Protein 8AIF (pdb70)

Organism: Bacillus subtilis (strain 168) (NCBI:txid224308)

Structure (mmCIF, N/CA/C/O backbone):
data_8AIF
#
_entry.id   8AIF
#
_cell.length_a   39.199
_cell.length_b   52.936
_cell.length_c   167.763
_cell.angle_alpha   90.000
_cell.angle_beta   90.000
_cell.angle_gamma   90.000
#
_symmetry.space_group_name_H-M   'P 21 21 21'
#
loop_
_entity.id
_entity.type
_entity.pdbx_description
1 polymer 'YqxM protein required for localization of TasA to extracellular matrix'
2 non-polymer 'NITRATE ION'
3 non-polymer 1,2-ETHANEDIOL
4 water water
#
loop_
_atom_site.group_PDB
_atom_site.id
_atom_site.type_symbol
_atom_site.label_atom_id
_atom_site.label_alt_id
_atom_site.label_comp_id
_atom_site.label_asym_id
_atom_site.label_entity_id
_atom_site.label_seq_id
_atom_site.pdbx_PDB_ins_code
_atom_site.Cartn_x
_atom_site.Cartn_y
_atom_site.Cartn_z
_atom_site.occupancy
_atom_site.B_iso_or_equiv
_atom_site.auth_seq_id
_atom_site.auth_comp_id
_atom_site.auth_asym_id
_atom_site.auth_atom_id
_atom_site.pdbx_PDB_model_num
ATOM 1 N N . LYS A 1 2 ? -4.757 2.874 9.452 1.00 59.60 72 LYS A N 1
ATOM 2 C CA . LYS A 1 2 ? -5.888 2.164 8.784 1.00 52.00 72 LYS A CA 1
ATOM 3 C C . LYS A 1 2 ? -6.614 3.094 7.798 1.00 50.51 72 LYS A C 1
ATOM 4 O O . LYS A 1 2 ? -7.257 2.574 6.855 1.00 45.70 72 LYS A O 1
ATOM 10 N N . ARG A 1 3 ? -6.552 4.415 7.981 1.00 41.01 73 ARG A N 1
ATOM 11 C CA . ARG A 1 3 ? -7.132 5.324 6.963 1.00 29.45 73 ARG A CA 1
ATOM 12 C C . ARG A 1 3 ? -6.283 5.251 5.695 1.00 21.43 73 ARG A C 1
ATOM 13 O O . ARG A 1 3 ? -5.056 5.434 5.773 1.00 32.33 73 ARG A O 1
ATOM 21 N N . TRP A 1 4 ? -6.946 5.068 4.563 1.00 19.63 74 TRP A N 1
ATOM 22 C CA . TRP A 1 4 ? -6.343 5.258 3.224 1.00 16.97 74 TRP A CA 1
ATOM 23 C C . TRP A 1 4 ? -6.316 6.749 2.888 1.00 18.16 74 TRP A C 1
ATOM 24 O O . TRP A 1 4 ? -7.369 7.415 2.912 1.00 20.51 74 TRP A O 1
ATOM 35 N N . ASP A 1 5 ? -5.123 7.232 2.567 1.00 18.82 75 ASP A N 1
ATOM 36 C CA . ASP A 1 5 ? -4.878 8.675 2.317 1.00 18.32 75 ASP A CA 1
ATOM 37 C C . ASP A 1 5 ? -5.251 9.007 0.862 1.00 17.57 75 ASP A C 1
ATOM 38 O O . ASP A 1 5 ? -4.977 10.128 0.453 1.00 19.15 75 ASP A O 1
ATOM 43 N N . GLN A 1 6 ? -5.812 8.065 0.087 1.00 16.15 76 GLN A N 1
ATOM 44 C CA . GLN A 1 6 ? -6.267 8.277 -1.314 1.00 16.38 76 GLN A CA 1
ATOM 45 C C . GLN A 1 6 ? -5.080 8.372 -2.272 1.00 15.10 76 GLN A C 1
ATOM 46 O O . GLN A 1 6 ? -5.297 8.707 -3.453 1.00 16.59 76 GLN A O 1
ATOM 52 N N . SER A 1 7 ? -3.890 7.967 -1.821 1.00 14.80 77 SER A N 1
ATOM 53 C CA . SER A 1 7 ? -2.731 7.758 -2.715 1.00 14.31 77 SER A CA 1
ATOM 54 C C . SER A 1 7 ? -3.031 6.570 -3.649 1.00 12.94 77 SER A C 1
ATOM 55 O O . SER A 1 7 ? -3.798 5.663 -3.318 1.00 13.20 77 SER A O 1
ATOM 58 N N . ASP A 1 8 ? -2.428 6.603 -4.830 1.00 13.51 78 ASP A N 1
ATOM 59 C CA . ASP A 1 8 ? -2.625 5.560 -5.869 1.00 12.78 78 ASP A CA 1
ATOM 60 C C . ASP A 1 8 ? -1.319 5.444 -6.636 1.00 11.65 78 ASP A C 1
ATOM 61 O O . ASP A 1 8 ? -1.131 6.139 -7.628 1.00 13.22 78 ASP A O 1
ATOM 66 N N . LEU A 1 9 ? -0.468 4.536 -6.175 1.00 11.49 79 LEU A N 1
ATOM 67 C CA . LEU A 1 9 ? 0.908 4.405 -6.710 1.00 11.09 79 LEU A CA 1
ATOM 68 C C . LEU A 1 9 ? 0.938 3.317 -7.766 1.00 11.13 79 LEU A C 1
ATOM 69 O O . LEU A 1 9 ? 0.416 2.200 -7.543 1.00 11.59 79 LEU A O 1
ATOM 74 N N . HIS A 1 10 ? 1.550 3.612 -8.890 1.00 11.46 80 HIS A N 1
ATOM 75 C CA . HIS A 1 10 ? 1.701 2.669 -10.018 1.00 11.35 80 HIS A CA 1
ATOM 76 C C . HIS A 1 10 ? 3.178 2.495 -10.326 1.00 10.29 80 HIS A C 1
ATOM 77 O O . HIS A 1 10 ? 3.925 3.452 -10.301 1.00 11.60 80 HIS A O 1
ATOM 84 N N . ILE A 1 11 ? 3.577 1.275 -10.634 1.00 10.51 81 ILE A N 1
ATOM 85 C CA . ILE A 1 11 ? 4.962 1.036 -11.064 1.00 10.47 81 ILE A CA 1
ATOM 86 C C . ILE A 1 11 ? 5.099 1.574 -12.477 1.00 11.99 81 ILE A C 1
ATOM 87 O O . ILE A 1 11 ? 4.379 1.137 -13.379 1.00 15.15 81 ILE A O 1
ATOM 92 N N . SER A 1 12 ? 6.001 2.545 -12.650 1.00 11.78 82 SER A N 1
ATOM 93 C CA A SER A 1 12 ? 6.180 3.276 -13.931 0.12 13.18 82 SER A CA 1
ATOM 94 C CA B SER A 1 12 ? 6.193 3.271 -13.918 0.88 12.65 82 SER A CA 1
ATOM 95 C C . SER A 1 12 ? 7.417 2.765 -14.675 1.00 13.40 82 SER A C 1
ATOM 96 O O . SER A 1 12 ? 7.431 2.847 -15.897 1.00 15.75 82 SER A O 1
ATOM 101 N N . ASP A 1 13 ? 8.422 2.291 -13.951 1.00 13.21 83 ASP A N 1
ATOM 102 C CA . ASP A 1 13 ? 9.627 1.765 -14.619 1.00 15.16 83 ASP A CA 1
ATOM 103 C C . ASP A 1 13 ? 10.341 0.884 -13.617 1.00 11.81 83 ASP A C 1
ATOM 104 O O . ASP A 1 13 ? 10.106 0.964 -12.426 1.00 11.33 83 ASP A O 1
ATOM 109 N N . GLN A 1 14 ? 11.274 0.085 -14.127 1.00 11.64 84 GLN A N 1
ATOM 110 C CA . GLN A 1 14 ? 12.168 -0.718 -13.289 1.00 10.36 84 GLN A CA 1
ATOM 111 C C . GLN A 1 14 ? 13.468 -0.924 -14.074 1.00 10.09 84 GLN A C 1
ATOM 112 O O . GLN A 1 14 ? 13.533 -0.624 -15.254 1.00 10.40 84 GLN A O 1
ATOM 118 N N . THR A 1 15 ? 14.464 -1.482 -13.420 1.00 9.46 85 THR A N 1
ATOM 119 C CA . THR A 1 15 ? 15.748 -1.763 -14.084 1.00 9.72 85 THR A CA 1
ATOM 120 C C . THR A 1 15 ? 15.529 -2.508 -15.393 1.00 9.92 85 THR A C 1
ATOM 121 O O . THR A 1 15 ? 14.786 -3.521 -15.366 1.00 11.80 85 THR A O 1
ATOM 125 N N . ASP A 1 16 ? 16.164 -2.058 -16.458 1.00 9.87 86 ASP A N 1
ATOM 126 C CA . ASP A 1 16 ? 16.131 -2.688 -17.781 1.00 11.53 86 ASP A CA 1
ATOM 127 C C . ASP A 1 16 ? 17.328 -3.638 -17.860 1.00 11.70 86 ASP A C 1
ATOM 128 O O . ASP A 1 16 ? 18.440 -3.171 -17.886 1.00 14.10 86 ASP A O 1
ATOM 133 N N . THR A 1 17 ? 17.075 -4.931 -17.858 1.00 12.00 87 THR A N 1
ATOM 134 C CA . THR A 1 17 ? 18.166 -5.929 -17.879 1.00 12.30 87 THR A CA 1
ATOM 135 C C . THR A 1 17 ? 18.262 -6.593 -19.244 1.00 13.02 87 THR A C 1
ATOM 136 O O . THR A 1 17 ? 18.849 -7.681 -19.303 1.00 13.96 87 THR A O 1
ATOM 140 N N . LYS A 1 18 ? 17.792 -5.972 -20.317 1.00 14.84 88 LYS A N 1
ATOM 141 C CA . LYS A 1 18 ? 17.988 -6.512 -21.685 1.00 16.63 88 LYS A CA 1
ATOM 142 C C . LYS A 1 18 ? 19.471 -6.823 -21.878 1.00 16.85 88 LYS A C 1
ATOM 143 O O . LYS A 1 18 ? 20.331 -6.027 -21.462 1.00 17.92 88 LYS A O 1
ATOM 149 N N . GLY A 1 19 ? 19.753 -7.923 -22.563 1.00 18.92 89 GLY A N 1
ATOM 150 C CA . GLY A 1 19 ? 21.129 -8.385 -22.784 1.00 18.80 89 GLY A CA 1
ATOM 151 C C . GLY A 1 19 ? 21.702 -8.996 -21.527 1.00 18.83 89 GLY A C 1
ATOM 152 O O . GLY A 1 19 ? 20.974 -9.660 -20.788 1.00 21.89 89 GLY A O 1
ATOM 153 N N . THR A 1 20 ? 23.006 -8.837 -21.330 1.00 19.31 90 THR A N 1
ATOM 154 C CA . THR A 1 20 ? 23.722 -9.458 -20.193 1.00 18.84 90 THR A CA 1
ATOM 155 C C . THR A 1 20 ? 24.099 -8.391 -19.166 1.00 18.50 90 THR A C 1
ATOM 156 O O . THR A 1 20 ? 25.017 -7.584 -19.425 1.00 22.42 90 THR A O 1
ATOM 160 N N . VAL A 1 21 ? 23.348 -8.323 -18.068 1.00 15.88 91 VAL A N 1
ATOM 161 C CA . VAL A 1 21 ? 23.661 -7.456 -16.907 1.00 15.23 91 VAL A CA 1
ATOM 162 C C . VAL A 1 21 ? 24.250 -8.364 -15.838 1.00 15.43 91 VAL A C 1
ATOM 163 O O . VAL A 1 21 ? 23.545 -9.201 -15.281 1.00 16.89 91 VAL A O 1
ATOM 167 N N . CYS A 1 22 ? 25.538 -8.212 -15.611 1.00 16.41 92 CYS A N 1
ATOM 168 C CA . CYS A 1 22 ? 26.289 -9.082 -14.696 1.00 16.54 92 CYS A CA 1
ATOM 169 C C . CYS A 1 22 ? 25.928 -8.757 -13.249 1.00 15.41 92 CYS A C 1
ATOM 170 O O . CYS A 1 22 ? 26.031 -7.610 -12.822 1.00 16.91 92 CYS A O 1
ATOM 173 N N . SER A 1 23 ? 25.643 -9.800 -12.474 1.00 15.43 93 SER A N 1
ATOM 174 C CA . SER A 1 23 ? 25.578 -9.647 -11.012 1.00 13.89 93 SER A CA 1
ATOM 175 C C . SER A 1 23 ? 26.954 -9.258 -10.493 1.00 15.33 93 SER A C 1
ATOM 176 O O . SER A 1 23 ? 27.984 -9.682 -11.023 1.00 17.30 93 SER A O 1
ATOM 179 N N . PRO A 1 24 ? 27.058 -8.482 -9.401 1.00 13.95 94 PRO A N 1
ATOM 180 C CA . PRO A 1 24 ? 25.960 -7.784 -8.759 1.00 12.81 94 PRO A CA 1
ATOM 181 C C . PRO A 1 24 ? 25.715 -6.404 -9.358 1.00 11.04 94 PRO A C 1
ATOM 182 O O . PRO A 1 24 ? 26.651 -5.641 -9.553 1.00 11.96 94 PRO A O 1
ATOM 186 N N . PHE A 1 25 ? 24.444 -6.075 -9.544 1.00 11.58 95 PHE A N 1
ATOM 187 C CA . PHE A 1 25 ? 23.982 -4.759 -9.999 1.00 11.58 95 PHE A CA 1
ATOM 188 C C . PHE A 1 25 ? 22.652 -4.547 -9.293 1.00 11.38 95 PHE A C 1
ATOM 189 O O . PHE A 1 25 ? 21.774 -5.413 -9.305 1.00 12.96 95 PHE A O 1
ATOM 197 N N . ALA A 1 26 ? 22.509 -3.405 -8.653 1.00 10.64 96 ALA A N 1
ATOM 198 C CA . ALA A 1 26 ? 21.325 -3.078 -7.861 1.00 10.12 96 ALA A CA 1
ATOM 199 C C . ALA A 1 26 ? 20.100 -2.973 -8.757 1.00 9.81 96 ALA A C 1
ATOM 200 O O . ALA A 1 26 ? 20.173 -2.550 -9.908 1.00 11.56 96 ALA A O 1
ATOM 202 N N . LEU A 1 27 ? 18.955 -3.314 -8.195 1.00 9.69 97 LEU A N 1
ATOM 203 C CA . LEU A 1 27 ? 17.665 -3.226 -8.905 1.00 9.79 97 LEU A CA 1
ATOM 204 C C . LEU A 1 27 ? 16.788 -2.145 -8.271 1.00 9.07 97 LEU A C 1
ATOM 205 O O . LEU A 1 27 ? 16.869 -1.872 -7.059 1.00 10.16 97 LEU A O 1
ATOM 210 N N . PHE A 1 28 ? 15.896 -1.580 -9.075 1.00 8.80 98 PHE A N 1
ATOM 211 C CA . PHE A 1 28 ? 14.991 -0.526 -8.596 1.00 9.11 98 PHE A CA 1
ATOM 212 C C . PHE A 1 28 ? 13.676 -0.600 -9.349 1.00 8.59 98 PHE A C 1
ATOM 213 O O . PHE A 1 28 ? 13.585 -1.138 -10.451 1.00 9.37 98 PHE A O 1
ATOM 221 N N . ALA A 1 29 ? 12.688 0.088 -8.765 1.00 9.30 99 ALA A N 1
ATOM 222 C CA . ALA A 1 29 ? 11.451 0.458 -9.454 1.00 9.08 99 ALA A CA 1
ATOM 223 C C . ALA A 1 29 ? 11.129 1.908 -9.112 1.00 8.78 99 ALA A C 1
ATOM 224 O O . ALA A 1 29 ? 11.396 2.328 -7.989 1.00 9.86 99 ALA A O 1
ATOM 226 N N . VAL A 1 30 ? 10.546 2.586 -10.071 1.00 9.43 100 VAL A N 1
ATOM 227 C CA . VAL A 1 30 ? 10.030 3.959 -9.868 1.00 10.15 100 VAL A CA 1
ATOM 228 C C . VAL A 1 30 ? 8.508 3.912 -9.925 1.00 9.38 100 VAL A C 1
ATOM 229 O O . VAL A 1 30 ? 7.963 3.238 -10.812 1.00 10.73 100 VAL A O 1
ATOM 233 N N . LEU A 1 31 ? 7.861 4.592 -8.988 1.00 9.83 101 LEU A N 1
ATOM 234 C CA . LEU A 1 31 ? 6.388 4.607 -8.891 1.00 10.19 101 LEU A CA 1
ATOM 235 C C . LEU A 1 31 ? 5.893 6.045 -8.983 1.00 10.87 101 LEU A C 1
ATOM 236 O O . LEU A 1 31 ? 6.408 6.933 -8.284 1.00 12.29 101 LEU A O 1
ATOM 241 N N . GLU A 1 32 ? 4.830 6.247 -9.741 1.00 10.81 102 GLU A N 1
ATOM 242 C CA . GLU A 1 32 ? 4.114 7.519 -9.773 1.00 11.52 102 GLU A CA 1
ATOM 243 C C . GLU A 1 32 ? 2.859 7.401 -8.924 1.00 11.24 102 GLU A C 1
ATOM 244 O O . GLU A 1 32 ? 2.078 6.434 -9.076 1.00 12.76 102 GLU A O 1
ATOM 250 N N . ASN A 1 33 ? 2.609 8.422 -8.117 1.00 11.41 103 ASN A N 1
ATOM 251 C CA . ASN A 1 33 ? 1.352 8.580 -7.363 1.00 11.59 103 ASN A CA 1
ATOM 252 C C . ASN A 1 33 ? 0.416 9.445 -8.183 1.00 12.34 103 ASN A C 1
ATOM 253 O O . ASN A 1 33 ? 0.656 10.653 -8.274 1.00 14.69 103 ASN A O 1
ATOM 258 N N . THR A 1 34 ? -0.656 8.871 -8.713 1.00 12.60 104 THR A N 1
ATOM 259 C CA . THR A 1 34 ? -1.661 9.652 -9.468 1.00 13.10 104 THR A CA 1
ATOM 260 C C . THR A 1 34 ? -2.849 10.011 -8.583 1.00 13.92 104 THR A C 1
ATOM 261 O O . THR A 1 34 ? -3.746 10.681 -9.080 1.00 16.34 104 THR A O 1
ATOM 265 N N . GLY A 1 35 ? -2.837 9.606 -7.310 1.00 14.70 105 GLY A N 1
ATOM 266 C CA . GLY A 1 35 ? -3.918 9.925 -6.351 1.00 16.02 105 GLY A CA 1
ATOM 267 C C . GLY A 1 35 ? -3.571 11.160 -5.544 1.00 16.06 105 GLY A C 1
ATOM 268 O O . GLY A 1 35 ? -2.779 12.012 -6.001 1.00 18.01 105 GLY A O 1
ATOM 269 N N . GLU A 1 36 ? -4.136 11.261 -4.363 1.00 17.28 106 GLU A N 1
ATOM 270 C CA . GLU A 1 36 ? -3.859 12.339 -3.405 1.00 19.16 106 GLU A CA 1
ATOM 271 C C . GLU A 1 36 ? -2.472 12.113 -2.823 1.00 19.13 106 GLU A C 1
ATOM 272 O O . GLU A 1 36 ? -1.947 10.990 -2.944 1.00 17.51 106 GLU A O 1
ATOM 278 N N . LYS A 1 37 ? -1.887 13.160 -2.260 1.00 20.22 107 LYS A N 1
ATOM 279 C CA . LYS A 1 37 ? -0.520 13.135 -1.703 1.00 20.80 107 LYS A CA 1
ATOM 280 C C . LYS A 1 37 ? -0.353 11.939 -0.763 1.00 19.57 107 LYS A C 1
ATOM 281 O O . LYS A 1 37 ? -1.221 11.673 0.081 1.00 21.23 107 LYS A O 1
ATOM 287 N N . LEU A 1 38 ? 0.760 11.247 -0.919 1.00 20.35 108 LEU A N 1
ATOM 288 C CA . LEU A 1 38 ? 1.141 10.131 -0.033 1.00 20.70 108 LEU A CA 1
ATOM 289 C C . LEU A 1 38 ? 1.561 10.687 1.322 1.00 21.63 108 LEU A C 1
ATOM 290 O O . LEU A 1 38 ? 2.531 11.464 1.398 1.00 24.11 108 LEU A O 1
ATOM 295 N N . LYS A 1 39 ? 0.791 10.381 2.351 1.00 22.98 109 LYS A N 1
ATOM 296 C CA A LYS A 1 39 ? 1.168 10.787 3.727 0.50 24.98 109 LYS A CA 1
ATOM 297 C CA B LYS A 1 39 ? 1.101 10.786 3.738 0.50 24.48 109 LYS A CA 1
ATOM 298 C C . LYS A 1 39 ? 1.384 9.514 4.540 1.00 25.56 109 LYS A C 1
ATOM 299 O O . LYS A 1 39 ? 2.555 9.064 4.575 1.00 32.87 109 LYS A O 1
ATOM 308 N N . LYS A 1 40 ? 0.332 8.934 5.109 1.00 26.67 110 LYS A N 1
ATOM 309 C CA . LYS A 1 40 ? 0.510 7.884 6.136 1.00 28.83 110 LYS A CA 1
ATOM 310 C C . LYS A 1 40 ? 0.227 6.491 5.589 1.00 24.66 110 LYS A C 1
ATOM 311 O O . LYS A 1 40 ? 0.558 5.544 6.297 1.00 25.41 110 LYS A O 1
ATOM 317 N N . SER A 1 41 ? -0.408 6.359 4.426 1.00 20.13 111 SER A N 1
ATOM 318 C CA . SER A 1 41 ? -0.683 5.007 3.883 1.00 16.52 111 SER A CA 1
ATOM 319 C C . SER A 1 41 ? 0.645 4.288 3.646 1.00 17.35 111 SER A C 1
ATOM 320 O O . SER A 1 41 ? 1.544 4.900 3.059 1.00 17.83 111 SER A O 1
ATOM 323 N N . LYS A 1 42 ? 0.727 3.012 4.046 1.00 15.71 112 LYS A N 1
ATOM 324 C CA . LYS A 1 42 ? 1.937 2.184 3.884 1.00 15.70 112 LYS A CA 1
ATOM 325 C C . LYS A 1 42 ? 1.774 1.306 2.655 1.00 13.29 112 LYS A C 1
ATOM 326 O O . LYS A 1 42 ? 0.894 0.414 2.650 1.00 14.18 112 LYS A O 1
ATOM 332 N N . TRP A 1 43 ? 2.617 1.530 1.657 1.00 12.02 113 TRP A N 1
ATOM 333 C CA . TRP A 1 43 ? 2.701 0.748 0.402 1.00 12.27 113 TRP A CA 1
ATOM 334 C C . TRP A 1 43 ? 3.875 -0.212 0.574 1.00 11.60 113 TRP A C 1
ATOM 335 O O . TRP A 1 43 ? 5.035 0.183 0.367 1.00 12.28 113 TRP A O 1
ATOM 346 N N . LYS A 1 44 ? 3.601 -1.415 1.058 1.00 11.78 114 LYS A N 1
ATOM 347 C CA A LYS A 1 44 ? 4.675 -2.410 1.282 0.34 11.62 114 LYS A CA 1
ATOM 348 C CA B LYS A 1 44 ? 4.662 -2.424 1.277 0.66 11.46 114 LYS A CA 1
ATOM 349 C C . LYS A 1 44 ? 5.200 -2.884 -0.068 1.00 10.85 114 LYS A C 1
ATOM 350 O O . LYS A 1 44 ? 4.450 -3.072 -1.008 1.00 11.49 114 LYS A O 1
ATOM 361 N N . TRP A 1 45 ? 6.498 -3.122 -0.119 1.00 10.76 115 TRP A N 1
ATOM 362 C CA . TRP A 1 45 ? 7.124 -3.755 -1.287 1.00 10.56 115 TRP A CA 1
ATOM 363 C C . TRP A 1 45 ? 8.001 -4.916 -0.836 1.00 10.42 115 TRP A C 1
ATOM 364 O O . TRP A 1 45 ? 8.554 -4.896 0.268 1.00 11.68 115 TRP A O 1
ATOM 375 N N . GLU A 1 46 ? 8.110 -5.862 -1.754 1.00 10.30 116 GLU A N 1
ATOM 376 C CA . GLU A 1 46 ? 9.005 -7.026 -1.624 1.00 10.54 116 GLU A CA 1
ATOM 377 C C . GLU A 1 46 ? 9.771 -7.193 -2.914 1.00 10.78 116 GLU A C 1
ATOM 378 O O . GLU A 1 46 ? 9.172 -7.133 -3.985 1.00 11.85 116 GLU A O 1
ATOM 384 N N . LEU A 1 47 ? 11.078 -7.466 -2.818 1.00 10.08 117 LEU A N 1
ATOM 385 C CA . LEU A 1 47 ? 11.862 -7.919 -3.989 1.00 10.67 117 LEU A CA 1
ATOM 386 C C . LEU A 1 47 ? 11.913 -9.428 -3.896 1.00 10.54 117 LEU A C 1
ATOM 387 O O . LEU A 1 47 ? 12.476 -9.945 -2.908 1.00 12.02 117 LEU A O 1
ATOM 392 N N . HIS A 1 48 ? 11.315 -10.087 -4.868 1.00 10.15 118 HIS A N 1
ATOM 393 C CA . HIS A 1 48 ? 11.286 -11.552 -4.965 1.00 11.06 118 HIS A CA 1
ATOM 394 C C . HIS A 1 48 ? 12.394 -12.048 -5.883 1.00 11.26 118 HIS A C 1
ATOM 395 O O . HIS A 1 48 ? 12.509 -11.559 -7.031 1.00 11.94 118 HIS A O 1
ATOM 402 N N . LYS A 1 49 ? 13.085 -13.081 -5.426 1.00 11.55 119 LYS A N 1
ATOM 403 C CA . LYS A 1 49 ? 13.855 -13.977 -6.330 1.00 11.91 119 LYS A CA 1
ATOM 404 C C . LYS A 1 49 ? 12.857 -15.016 -6.841 1.00 11.53 119 LYS A C 1
ATOM 405 O O . LYS A 1 49 ? 12.270 -15.766 -6.017 1.00 13.04 119 LYS A O 1
ATOM 411 N N . LEU A 1 50 ? 12.606 -14.971 -8.136 1.00 12.12 120 LEU A N 1
ATOM 412 C CA . LEU A 1 50 ? 11.574 -15.771 -8.802 1.00 11.58 120 LEU A CA 1
ATOM 413 C C . LEU A 1 50 ? 12.150 -17.101 -9.243 1.00 12.76 120 LEU A C 1
ATOM 414 O O . LEU A 1 50 ? 13.345 -17.242 -9.534 1.00 13.64 120 LEU A O 1
ATOM 419 N N . GLU A 1 51 ? 11.308 -18.107 -9.321 1.00 13.37 121 GLU A N 1
ATOM 420 C CA . GLU A 1 51 ? 11.698 -19.360 -9.997 1.00 14.85 121 GLU A CA 1
ATOM 421 C C . GLU A 1 51 ? 11.904 -19.061 -11.480 1.00 16.20 121 GLU A C 1
ATOM 422 O O . GLU A 1 51 ? 12.916 -19.453 -12.039 1.00 19.02 121 GLU A O 1
ATOM 428 N N . ASN A 1 52 ? 10.926 -18.418 -12.111 1.00 15.43 122 ASN A N 1
ATOM 429 C CA . ASN A 1 52 ? 11.023 -18.003 -13.526 1.00 16.67 122 ASN A CA 1
ATOM 430 C C . ASN A 1 52 ? 10.209 -16.725 -13.737 1.00 15.70 122 ASN A C 1
ATOM 431 O O . ASN A 1 52 ? 9.542 -16.295 -12.798 1.00 16.13 122 ASN A O 1
ATOM 436 N N . ALA A 1 53 ? 10.277 -16.168 -14.940 1.00 14.76 123 ALA A N 1
ATOM 437 C CA . ALA A 1 53 ? 9.616 -14.913 -15.325 1.00 16.80 123 ALA A CA 1
ATOM 438 C C . ALA A 1 53 ? 8.311 -15.205 -16.062 1.00 16.29 123 ALA A C 1
ATOM 439 O O . ALA A 1 53 ? 7.755 -14.278 -16.655 1.00 17.34 123 ALA A O 1
ATOM 441 N N . ARG A 1 54 ? 7.777 -16.419 -15.973 1.00 15.86 124 ARG A N 1
ATOM 442 C CA . ARG A 1 54 ? 6.477 -16.685 -16.613 1.00 15.71 124 ARG A CA 1
ATOM 443 C C . ARG A 1 54 ? 5.382 -15.860 -15.935 1.00 14.27 124 ARG A C 1
ATOM 444 O O . ARG A 1 54 ? 5.293 -15.844 -14.729 1.00 14.67 124 ARG A O 1
ATOM 452 N N . LYS A 1 55 ? 4.585 -15.173 -16.746 1.00 17.02 125 LYS A N 1
ATOM 453 C CA . LYS A 1 55 ? 3.484 -14.336 -16.249 1.00 16.52 125 LYS A CA 1
ATOM 454 C C . LYS A 1 55 ? 2.187 -15.130 -16.202 1.00 17.12 125 LYS A C 1
ATOM 455 O O . LYS A 1 55 ? 1.963 -16.035 -16.996 1.00 20.51 125 LYS A O 1
ATOM 461 N N . PRO A 1 56 ? 1.272 -14.777 -15.283 1.00 17.38 126 PRO A N 1
ATOM 462 C CA . PRO A 1 56 ? 1.497 -13.741 -14.283 1.00 16.46 126 PRO A CA 1
ATOM 463 C C . PRO A 1 56 ? 2.528 -14.216 -13.246 1.00 15.61 126 PRO A C 1
ATOM 464 O O . PRO A 1 56 ? 2.564 -15.390 -12.898 1.00 15.49 126 PRO A O 1
ATOM 468 N N . LEU A 1 57 ? 3.351 -13.306 -12.756 1.00 14.44 127 LEU A N 1
ATOM 469 C CA . LEU A 1 57 ? 4.463 -13.698 -11.870 1.00 13.10 127 LEU A CA 1
ATOM 470 C C . LEU A 1 57 ? 3.939 -14.403 -10.614 1.00 13.20 127 LEU A C 1
ATOM 471 O O . LEU A 1 57 ? 2.939 -13.987 -10.009 1.00 15.74 127 LEU A O 1
ATOM 476 N N . LYS A 1 58 ? 4.709 -15.383 -10.191 1.00 13.19 128 LYS A N 1
ATOM 477 C CA . LYS A 1 58 ? 4.442 -16.166 -8.974 1.00 14.86 128 LYS A CA 1
ATOM 478 C C . LYS A 1 58 ? 5.346 -15.716 -7.847 1.00 12.66 128 LYS A C 1
ATOM 479 O O . LYS A 1 58 ? 6.521 -15.539 -8.082 1.00 13.87 128 LYS A O 1
ATOM 485 N N . ASP A 1 59 ? 4.809 -15.632 -6.651 1.00 12.08 129 ASP A N 1
ATOM 486 C CA . ASP A 1 59 ? 5.578 -15.366 -5.417 1.00 13.17 129 ASP A CA 1
ATOM 487 C C . ASP A 1 59 ? 6.774 -16.298 -5.364 1.00 13.10 129 ASP A C 1
ATOM 488 O O . ASP A 1 59 ? 6.648 -17.502 -5.602 1.00 15.15 129 ASP A O 1
ATOM 493 N N . GLY A 1 60 ? 7.902 -15.749 -4.979 1.00 12.91 130 GLY A N 1
ATOM 494 C CA . GLY A 1 60 ? 9.150 -16.481 -4.815 1.00 13.89 130 GLY A CA 1
ATOM 495 C C . GLY A 1 60 ? 9.703 -16.240 -3.444 1.00 14.89 130 GLY A C 1
ATOM 496 O O . GLY A 1 60 ? 8.974 -16.224 -2.451 1.00 17.25 130 GLY A O 1
ATOM 497 N N . ASN A 1 61 ? 11.007 -16.093 -3.385 1.00 13.58 131 ASN A N 1
ATOM 498 C CA . ASN A 1 61 ? 11.732 -15.892 -2.119 1.00 14.37 131 ASN A CA 1
ATOM 499 C C . ASN A 1 61 ? 11.946 -14.391 -1.923 1.00 12.61 131 ASN A C 1
ATOM 500 O O . ASN A 1 61 ? 12.616 -13.745 -2.747 1.00 13.62 131 ASN A O 1
ATOM 505 N N . VAL A 1 62 ? 11.403 -13.824 -0.859 1.00 12.22 132 VAL A N 1
ATOM 506 C CA . VAL A 1 62 ? 11.559 -12.370 -0.563 1.00 12.47 132 VAL A CA 1
ATOM 507 C C . VAL A 1 62 ? 12.959 -12.172 -0.011 1.00 14.05 132 VAL A C 1
ATOM 508 O O . VAL A 1 62 ? 13.256 -12.608 1.102 1.00 18.70 132 VAL A O 1
ATOM 512 N N . ILE A 1 63 ? 13.738 -11.422 -0.747 1.00 13.69 133 ILE A N 1
ATOM 513 C CA . ILE A 1 63 ? 15.147 -11.200 -0.333 1.00 15.90 133 ILE A CA 1
ATOM 514 C C . ILE A 1 63 ? 15.376 -9.791 0.208 1.00 14.40 133 ILE A C 1
ATOM 515 O O . ILE A 1 63 ? 16.308 -9.612 0.959 1.00 16.48 133 ILE A O 1
ATOM 520 N N . GLU A 1 64 ? 14.524 -8.829 -0.133 1.00 13.52 134 GLU A N 1
ATOM 521 C CA . GLU A 1 64 ? 14.540 -7.476 0.469 1.00 13.71 134 GLU A CA 1
ATOM 522 C C . GLU A 1 64 ? 13.103 -7.006 0.522 1.00 13.67 134 GLU A C 1
ATOM 523 O O . GLU A 1 64 ? 12.300 -7.440 -0.321 1.00 13.59 134 GLU A O 1
ATOM 529 N N . LYS A 1 65 ? 12.830 -6.145 1.481 1.00 14.04 135 LYS A N 1
ATOM 530 C CA . LYS A 1 65 ? 11.480 -5.567 1.606 1.00 13.17 135 LYS A CA 1
ATOM 531 C C . LYS A 1 65 ? 11.542 -4.186 2.242 1.00 13.63 135 LYS A C 1
ATOM 532 O O . LYS A 1 65 ? 12.582 -3.826 2.837 1.00 15.16 135 LYS A O 1
ATOM 538 N N . GLY A 1 66 ? 10.438 -3.471 2.137 1.00 12.75 136 GLY A N 1
ATOM 539 C CA . GLY A 1 66 ? 10.343 -2.158 2.760 1.00 14.03 136 GLY A CA 1
ATOM 540 C C . GLY A 1 66 ? 8.983 -1.580 2.494 1.00 12.97 136 GLY A C 1
ATOM 541 O O . GLY A 1 66 ? 8.037 -2.325 2.192 1.00 12.42 136 GLY A O 1
ATOM 542 N N . PHE A 1 67 ? 8.906 -0.264 2.593 1.00 13.99 137 PHE A N 1
ATOM 543 C CA A PHE A 1 67 ? 7.694 0.524 2.293 0.56 14.86 137 PHE A CA 1
ATOM 544 C CA B PHE A 1 67 ? 7.674 0.436 2.176 0.44 14.78 137 PHE A CA 1
ATOM 545 C C . PHE A 1 67 ? 8.093 1.642 1.355 1.00 13.95 137 PHE A C 1
ATOM 546 O O . PHE A 1 67 ? 9.206 2.156 1.510 1.00 16.54 137 PHE A O 1
ATOM 561 N N . VAL A 1 68 ? 7.215 2.047 0.468 1.00 11.96 138 VAL A N 1
ATOM 562 C CA . VAL A 1 68 ? 7.531 3.145 -0.463 1.00 12.58 138 VAL A CA 1
ATOM 563 C C . VAL A 1 68 ? 7.657 4.455 0.320 1.00 13.41 138 VAL A C 1
ATOM 564 O O . VAL A 1 68 ? 6.690 4.858 1.007 1.00 15.44 138 VAL A O 1
ATOM 568 N N . SER A 1 69 ? 8.822 5.096 0.247 1.00 14.28 139 SER A N 1
ATOM 569 C CA . SER A 1 69 ? 9.083 6.318 1.055 1.00 17.13 139 SER A CA 1
ATOM 570 C C . SER A 1 69 ? 10.037 7.289 0.374 1.00 16.10 139 SER A C 1
ATOM 571 O O . SER A 1 69 ? 9.954 8.487 0.670 1.00 18.53 139 SER A O 1
ATOM 574 N N . ASN A 1 70 ? 10.943 6.813 -0.469 1.00 13.85 140 ASN A N 1
ATOM 575 C CA . ASN A 1 70 ? 11.990 7.682 -1.033 1.00 13.32 140 ASN A CA 1
ATOM 576 C C . ASN A 1 70 ? 11.360 8.515 -2.151 1.00 12.43 140 ASN A C 1
ATOM 577 O O . ASN A 1 70 ? 11.109 7.984 -3.257 1.00 13.59 140 ASN A O 1
ATOM 582 N N . GLN A 1 71 ? 11.124 9.774 -1.874 1.00 14.71 141 GLN A N 1
ATOM 583 C CA . GLN A 1 71 ? 10.472 10.668 -2.830 1.00 14.77 141 GLN A CA 1
ATOM 584 C C . GLN A 1 71 ? 11.550 11.260 -3.737 1.00 14.17 141 GLN A C 1
ATOM 585 O O . GLN A 1 71 ? 12.555 11.805 -3.225 1.00 18.04 141 GLN A O 1
ATOM 591 N N . ILE A 1 72 ? 11.343 11.168 -5.041 1.00 13.68 142 ILE A N 1
ATOM 592 C CA . ILE A 1 72 ? 12.274 11.708 -6.060 1.00 14.11 142 ILE A CA 1
ATOM 593 C C . ILE A 1 72 ? 11.624 12.763 -6.947 1.00 12.79 142 ILE A C 1
ATOM 594 O O . ILE A 1 72 ? 12.303 13.296 -7.826 1.00 14.64 142 ILE A O 1
ATOM 599 N N . GLY A 1 73 ? 10.359 13.054 -6.741 1.00 12.95 143 GLY A N 1
ATOM 600 C CA . GLY A 1 73 ? 9.670 14.127 -7.464 1.00 13.44 143 GLY A CA 1
ATOM 601 C C . GLY A 1 73 ? 8.428 14.486 -6.695 1.00 12.86 143 GLY A C 1
ATOM 602 O O . GLY A 1 73 ? 8.186 13.892 -5.608 1.00 14.78 143 GLY A O 1
ATOM 603 N N . ASP A 1 74 ? 7.638 15.394 -7.247 1.00 13.85 144 ASP A N 1
ATOM 604 C CA . ASP A 1 74 ? 6.447 15.853 -6.506 1.00 14.86 144 ASP A CA 1
ATOM 605 C C . ASP A 1 74 ? 5.527 14.665 -6.226 1.00 14.47 144 ASP A C 1
ATOM 606 O O . ASP A 1 74 ? 4.965 14.603 -5.133 1.00 17.79 144 ASP A O 1
ATOM 611 N N . SER A 1 75 ? 5.408 13.757 -7.194 1.00 13.25 145 SER A N 1
ATOM 612 C CA A SER A 1 75 ? 4.497 12.588 -7.077 0.34 14.81 145 SER A CA 1
ATOM 613 C CA B SER A 1 75 ? 4.482 12.598 -7.144 0.66 14.66 145 SER A CA 1
ATOM 614 C C . SER A 1 75 ? 5.229 11.319 -7.514 1.00 13.60 145 SER A C 1
ATOM 615 O O . SER A 1 75 ? 4.588 10.389 -7.983 1.00 17.21 145 SER A O 1
ATOM 620 N N . LEU A 1 76 ? 6.518 11.263 -7.268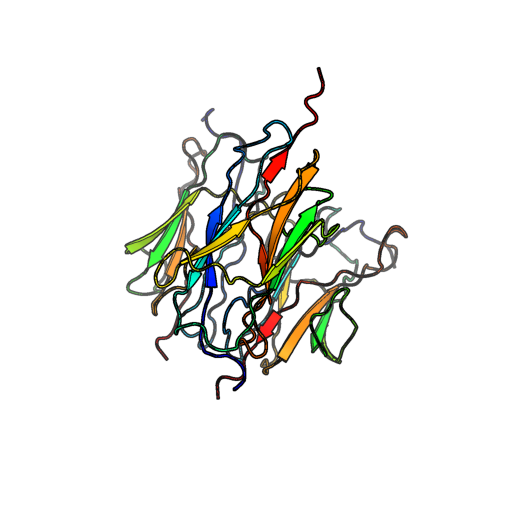 1.00 13.53 146 LEU A N 1
ATOM 621 C CA A LEU A 1 76 ? 7.347 10.159 -7.784 0.69 12.62 146 LEU A CA 1
ATOM 622 C CA B LEU A 1 76 ? 7.382 10.172 -7.796 0.31 13.19 146 LEU A CA 1
ATOM 623 C C . LEU A 1 76 ? 8.201 9.586 -6.657 1.00 11.70 146 LEU A C 1
ATOM 624 O O . LEU A 1 76 ? 8.773 10.355 -5.866 1.00 12.64 146 LEU A O 1
ATOM 633 N N . TYR A 1 77 ? 8.281 8.263 -6.623 1.00 11.27 147 TYR A N 1
ATOM 634 C CA . TYR A 1 77 ? 8.993 7.521 -5.575 1.00 11.14 147 TYR A CA 1
ATOM 635 C C . TYR A 1 77 ? 9.873 6.448 -6.200 1.00 10.22 147 TYR A C 1
ATOM 636 O O . TYR A 1 77 ? 9.636 6.024 -7.337 1.00 10.92 147 TYR A O 1
ATOM 645 N N . LYS A 1 78 ? 10.875 6.017 -5.451 1.00 10.58 148 LYS A N 1
ATOM 646 C CA . LYS A 1 78 ? 11.792 4.967 -5.909 1.00 10.62 148 LYS A CA 1
ATOM 647 C C . LYS A 1 78 ? 11.952 3.958 -4.786 1.00 10.17 148 LYS A C 1
ATOM 648 O O . LYS A 1 78 ? 12.078 4.337 -3.622 1.00 12.45 148 LYS A O 1
ATOM 654 N N . ILE A 1 79 ? 11.986 2.685 -5.168 1.00 10.18 149 ILE A N 1
ATOM 655 C CA . ILE A 1 79 ? 12.353 1.570 -4.276 1.00 10.00 149 ILE A CA 1
ATOM 656 C C . ILE A 1 79 ? 13.568 0.901 -4.906 1.00 10.22 149 ILE A C 1
ATOM 657 O O . ILE A 1 79 ? 13.662 0.792 -6.125 1.00 10.30 149 ILE A O 1
ATOM 662 N N . GLU A 1 80 ? 14.482 0.446 -4.060 1.00 10.43 150 GLU A N 1
ATOM 663 C CA . GLU A 1 80 ? 15.727 -0.103 -4.622 1.00 10.64 150 GLU A CA 1
ATOM 664 C C . GLU A 1 80 ? 16.384 -1.033 -3.613 1.00 10.97 150 GLU A C 1
ATOM 665 O O . GLU A 1 80 ? 16.119 -0.948 -2.406 1.00 12.93 150 GLU A O 1
ATOM 671 N N . THR A 1 81 ? 17.315 -1.818 -4.119 1.00 11.50 151 THR A N 1
ATOM 672 C CA . THR A 1 81 ? 18.055 -2.776 -3.286 1.00 11.73 151 THR A CA 1
ATOM 673 C C . THR A 1 81 ? 19.235 -2.100 -2.582 1.00 13.08 151 THR A C 1
ATOM 674 O O . THR A 1 81 ? 19.883 -1.191 -3.133 1.00 14.12 151 THR A O 1
ATOM 678 N N . LYS A 1 82 ? 19.535 -2.607 -1.392 1.00 14.92 152 LYS A N 1
ATOM 679 C CA . LYS A 1 82 ? 20.700 -2.190 -0.574 1.00 17.40 152 LYS A CA 1
ATOM 680 C C . LYS A 1 82 ? 21.622 -3.396 -0.359 1.00 16.96 152 LYS A C 1
ATOM 681 O O . LYS A 1 82 ? 22.745 -3.198 0.043 1.00 19.84 152 LYS A O 1
ATOM 687 N N . LYS A 1 83 ? 21.127 -4.615 -0.532 1.00 17.76 153 LYS A N 1
ATOM 688 C CA . LYS A 1 83 ? 21.924 -5.840 -0.319 1.00 18.62 153 LYS A CA 1
ATOM 689 C C . LYS A 1 83 ? 22.625 -6.164 -1.632 1.00 17.84 153 LYS A C 1
ATOM 690 O O . LYS A 1 83 ? 22.109 -5.806 -2.728 1.00 18.03 153 LYS A O 1
ATOM 696 N N . LYS A 1 84 ? 23.745 -6.868 -1.540 1.00 18.23 154 LYS A N 1
ATOM 697 C CA . LYS A 1 84 ? 24.405 -7.288 -2.776 1.00 17.83 154 LYS A CA 1
ATOM 698 C C . LYS A 1 84 ? 23.529 -8.281 -3.512 1.00 16.47 154 LYS A C 1
ATOM 699 O O . LYS A 1 84 ? 23.058 -9.270 -2.908 1.00 17.83 154 LYS A O 1
ATOM 705 N N . MET A 1 85 ? 23.343 -8.023 -4.788 1.00 15.10 155 MET A N 1
ATOM 706 C CA . MET A 1 85 ? 22.544 -8.884 -5.653 1.00 14.61 155 MET A CA 1
ATOM 707 C C . MET A 1 85 ? 23.391 -10.079 -6.081 1.00 15.89 155 MET A C 1
ATOM 708 O O . MET A 1 85 ? 24.616 -10.050 -5.958 1.00 20.87 155 MET A O 1
ATOM 713 N N . LYS A 1 86 ? 22.724 -11.168 -6.381 1.00 13.87 156 LYS A N 1
ATOM 714 C CA . LYS A 1 86 ? 23.323 -12.410 -6.920 1.00 14.29 156 LYS A CA 1
ATOM 715 C C . LYS A 1 86 ? 22.646 -12.739 -8.238 1.00 14.26 156 LYS A C 1
ATOM 716 O O . LYS A 1 86 ? 21.562 -12.237 -8.519 1.00 13.61 156 LYS A O 1
ATOM 722 N N . PRO A 1 87 ? 23.220 -13.624 -9.072 1.00 14.52 157 PRO A N 1
ATOM 723 C CA . PRO A 1 87 ? 22.555 -14.005 -10.312 1.00 13.78 157 PRO A CA 1
ATOM 724 C C . PRO A 1 87 ? 21.159 -14.571 -10.065 1.00 13.71 157 PRO A C 1
ATOM 725 O O . PRO A 1 87 ? 20.914 -15.269 -9.073 1.00 15.68 157 PRO A O 1
ATOM 729 N N . GLY A 1 88 ? 20.239 -14.265 -10.970 1.00 12.41 158 GLY A N 1
ATOM 730 C CA . GLY A 1 88 ? 18.880 -14.821 -10.897 1.00 12.51 158 GLY A CA 1
ATOM 731 C C . GLY A 1 88 ? 17.872 -13.904 -11.543 1.00 12.17 158 GLY A C 1
ATOM 732 O O . GLY A 1 88 ? 18.249 -13.013 -12.307 1.00 13.08 158 GLY A O 1
ATOM 733 N N . ILE A 1 89 ? 16.609 -14.219 -11.322 1.00 11.69 159 ILE A N 1
ATOM 734 C CA . ILE A 1 89 ? 15.469 -13.521 -11.938 1.00 11.43 159 ILE A CA 1
ATOM 735 C C . ILE A 1 89 ? 14.673 -12.949 -10.787 1.00 10.82 159 ILE A C 1
ATOM 736 O O . ILE A 1 89 ? 14.387 -13.672 -9.831 1.00 11.70 159 ILE A O 1
ATOM 741 N N . TYR A 1 90 ? 14.319 -11.687 -10.914 1.00 10.62 160 TYR A N 1
ATOM 742 C CA . TYR A 1 90 ? 13.752 -10.931 -9.786 1.00 10.32 160 TYR A CA 1
ATOM 743 C C . TYR A 1 90 ? 12.590 -10.052 -10.239 1.00 10.29 160 TYR A C 1
ATOM 744 O O . TYR A 1 90 ? 12.521 -9.656 -11.402 1.00 10.91 160 TYR A O 1
ATOM 753 N N . ALA A 1 91 ? 11.707 -9.713 -9.313 1.00 9.68 161 ALA A N 1
ATOM 754 C CA . ALA A 1 91 ? 10.701 -8.667 -9.569 1.00 10.48 161 ALA A CA 1
ATOM 755 C C . ALA A 1 91 ? 10.269 -8.087 -8.238 1.00 9.55 161 ALA A C 1
ATOM 756 O O . ALA A 1 91 ? 10.287 -8.748 -7.210 1.00 9.73 161 ALA A O 1
ATOM 758 N N . PHE A 1 92 ? 9.856 -6.812 -8.306 1.00 9.74 162 PHE A N 1
ATOM 759 C CA . PHE A 1 92 ? 9.268 -6.125 -7.143 1.00 9.40 162 PHE A CA 1
ATOM 760 C C . PHE A 1 92 ? 7.757 -6.400 -7.132 1.00 9.48 162 PHE A C 1
ATOM 761 O O . PHE A 1 92 ? 7.107 -6.316 -8.189 1.00 10.22 162 PHE A O 1
ATOM 769 N N . LYS A 1 93 ? 7.238 -6.630 -5.937 1.00 9.88 163 LYS A N 1
ATOM 770 C CA . LYS A 1 93 ? 5.781 -6.784 -5.712 1.00 9.23 163 LYS A CA 1
ATOM 771 C C . LYS A 1 93 ? 5.384 -5.683 -4.737 1.00 9.38 163 LYS A C 1
ATOM 772 O O . LYS A 1 93 ? 5.971 -5.585 -3.659 1.00 10.91 163 LYS A O 1
ATOM 778 N N . VAL A 1 94 ? 4.432 -4.844 -5.145 1.00 9.61 164 VAL A N 1
ATOM 779 C CA . VAL A 1 94 ? 3.998 -3.686 -4.340 1.00 9.82 164 VAL A CA 1
ATOM 780 C C . VAL A 1 94 ? 2.537 -3.888 -3.957 1.00 10.03 164 VAL A C 1
ATOM 781 O O . VAL A 1 94 ? 1.685 -4.153 -4.829 1.00 10.63 164 VAL A O 1
ATOM 785 N N . TYR A 1 95 ? 2.271 -3.776 -2.676 1.00 10.02 165 TYR A N 1
ATOM 786 C CA . TYR A 1 95 ? 0.932 -4.046 -2.119 1.00 10.26 165 TYR A CA 1
ATOM 787 C C . TYR A 1 95 ? 0.116 -2.775 -1.910 1.00 10.15 165 TYR A C 1
ATOM 788 O O . TYR A 1 95 ? 0.600 -1.797 -1.389 1.00 11.08 165 TYR A O 1
ATOM 797 N N . LYS A 1 96 ? -1.174 -2.886 -2.215 1.00 10.11 166 LYS A N 1
ATOM 798 C CA A LYS A 1 96 ? -2.135 -1.821 -1.892 0.61 10.71 166 LYS A CA 1
ATOM 799 C CA B LYS A 1 96 ? -2.147 -1.826 -1.897 0.39 10.74 166 LYS A CA 1
ATOM 800 C C . LYS A 1 96 ? -2.165 -1.632 -0.386 1.00 11.28 166 LYS A C 1
ATOM 801 O O . LYS A 1 96 ? -2.074 -2.587 0.382 1.00 12.81 166 LYS A O 1
ATOM 812 N N . PRO A 1 97 ? -2.338 -0.383 0.077 1.00 11.67 167 PRO A N 1
ATOM 813 C CA . PRO A 1 97 ? -2.393 -0.093 1.495 1.00 12.14 167 PRO A CA 1
ATOM 814 C C . PRO A 1 97 ? -3.755 -0.445 2.092 1.00 12.58 167 PRO A C 1
ATOM 815 O O . PRO A 1 97 ? -4.745 -0.620 1.349 1.00 11.81 167 PRO A O 1
ATOM 819 N N . ALA A 1 98 ? -3.812 -0.474 3.415 1.00 13.86 168 ALA A N 1
ATOM 820 C CA . ALA A 1 98 ? -5.081 -0.656 4.143 1.00 14.79 168 ALA A CA 1
ATOM 821 C C . ALA A 1 98 ? -6.086 0.368 3.640 1.00 13.63 168 ALA A C 1
ATOM 822 O O . ALA A 1 98 ? -5.762 1.540 3.462 1.00 15.42 168 ALA A O 1
ATOM 824 N N . GLY A 1 99 ? -7.306 -0.096 3.386 1.00 14.07 169 GLY A N 1
ATOM 825 C CA . GLY A 1 99 ? -8.399 0.798 3.015 1.00 14.03 169 GLY A CA 1
ATOM 826 C C . GLY A 1 99 ? -8.459 1.103 1.545 1.00 13.24 169 GLY A C 1
ATOM 827 O O . GLY A 1 99 ? -9.365 1.818 1.130 1.00 13.90 169 GLY A O 1
ATOM 828 N N . TYR A 1 100 ? -7.560 0.572 0.733 1.00 12.05 170 TYR A N 1
ATOM 829 C CA . TYR A 1 100 ? -7.573 0.803 -0.718 1.00 11.87 170 TYR A CA 1
ATOM 830 C C . TYR A 1 100 ? -8.834 0.185 -1.317 1.00 11.32 170 TYR A C 1
ATOM 831 O O . TYR A 1 100 ? -9.344 -0.822 -0.826 1.00 13.08 170 TYR A O 1
ATOM 840 N N . PRO A 1 101 ? -9.374 0.758 -2.404 1.00 11.37 171 PRO A N 1
ATOM 841 C CA . PRO A 1 101 ? -10.607 0.216 -2.950 1.00 12.12 171 PRO A CA 1
ATOM 842 C C . PRO A 1 101 ? -10.511 -1.226 -3.445 1.00 12.01 171 PRO A C 1
ATOM 843 O O . PRO A 1 101 ? -9.483 -1.712 -3.859 1.00 13.64 171 PRO A O 1
ATOM 847 N N . ALA A 1 102 ? -11.661 -1.871 -3.463 1.00 12.86 172 ALA A N 1
ATOM 848 C CA . ALA A 1 102 ? -11.791 -3.312 -3.753 1.00 14.44 172 ALA A CA 1
ATOM 849 C C . ALA A 1 102 ? -11.970 -3.616 -5.234 1.00 14.88 172 ALA A C 1
ATOM 850 O O . ALA A 1 102 ? -12.653 -4.608 -5.551 1.00 19.30 172 ALA A O 1
ATOM 852 N N . ASN A 1 103 ? -11.559 -2.745 -6.124 1.00 11.90 173 ASN A N 1
ATOM 853 C CA . ASN A 1 103 ? -11.483 -3.029 -7.573 1.00 10.79 173 ASN A CA 1
ATOM 854 C C . ASN A 1 103 ? -10.054 -3.447 -7.907 1.00 10.41 173 ASN A C 1
ATOM 855 O O . ASN A 1 103 ? -9.098 -2.728 -7.564 1.00 11.08 173 ASN A O 1
ATOM 860 N N . GLY A 1 104 ? -9.928 -4.558 -8.621 1.00 10.75 174 GLY A N 1
ATOM 861 C CA . GLY A 1 104 ? -8.635 -5.051 -9.118 1.00 11.35 174 GLY A CA 1
ATOM 862 C C . GLY A 1 104 ? -7.822 -5.719 -8.021 1.00 10.86 174 GLY A C 1
ATOM 863 O O . GLY A 1 104 ? -8.304 -6.031 -6.914 1.00 12.15 174 GLY A O 1
ATOM 864 N N . SER A 1 105 ? -6.554 -5.890 -8.314 1.00 10.64 175 SER A N 1
ATOM 865 C CA . SER A 1 105 ? -5.634 -6.693 -7.503 1.00 10.81 175 SER A CA 1
ATOM 866 C C . SER A 1 105 ? -5.224 -5.959 -6.222 1.00 9.81 175 SER A C 1
ATOM 867 O O . SER A 1 105 ? -5.091 -4.729 -6.190 1.00 12.16 175 SER A O 1
ATOM 870 N N . THR A 1 106 ? -4.847 -6.749 -5.223 1.00 10.63 176 THR A N 1
ATOM 871 C CA . THR A 1 106 ? -4.250 -6.234 -3.973 1.00 10.93 176 THR A CA 1
ATOM 872 C C . THR A 1 106 ? -2.750 -5.947 -4.128 1.00 9.83 176 THR A C 1
ATOM 873 O O . THR A 1 106 ? -2.133 -5.491 -3.152 1.00 10.50 176 THR A O 1
ATOM 877 N N . PHE A 1 107 ? -2.187 -6.192 -5.291 1.00 10.19 177 PHE A N 1
ATOM 878 C CA . PHE A 1 107 ? -0.745 -5.954 -5.506 1.00 10.75 177 PHE A CA 1
ATOM 879 C C . PHE A 1 107 ? -0.521 -5.571 -6.962 1.00 10.34 177 PHE A C 1
ATOM 880 O O . PHE A 1 107 ? -1.391 -5.683 -7.800 1.00 11.54 177 PHE A O 1
ATOM 888 N N . GLU A 1 108 ? 0.725 -5.190 -7.241 1.00 10.40 178 GLU A N 1
ATOM 889 C CA . GLU A 1 108 ? 1.207 -4.954 -8.616 1.00 10.62 178 GLU A CA 1
ATOM 890 C C . GLU A 1 108 ? 2.648 -5.488 -8.661 1.00 9.49 178 GLU A C 1
ATOM 891 O O . GLU A 1 108 ? 3.454 -5.127 -7.791 1.00 10.85 178 GLU A O 1
ATOM 897 N N . TRP A 1 109 ? 2.969 -6.244 -9.702 1.00 9.17 179 TRP A N 1
ATOM 898 C CA . TRP A 1 109 ? 4.363 -6.636 -9.955 1.00 9.69 179 TRP A CA 1
ATOM 899 C C . TRP A 1 109 ? 5.018 -5.694 -10.929 1.00 9.30 179 TRP A C 1
ATOM 900 O O . TRP A 1 109 ? 4.407 -5.250 -11.894 1.00 10.79 179 TRP A O 1
ATOM 911 N N . SER A 1 110 ? 6.321 -5.504 -10.753 1.00 9.91 180 SER A N 1
ATOM 912 C CA . SER A 1 110 ? 7.177 -4.927 -11.795 1.00 10.68 180 SER A CA 1
ATOM 913 C C . SER A 1 110 ? 7.357 -5.923 -12.934 1.00 10.72 180 SER A C 1
ATOM 914 O O . SER A 1 110 ? 7.012 -7.138 -12.782 1.00 11.09 180 SER A O 1
ATOM 917 N N . GLU A 1 111 ? 7.986 -5.482 -14.015 1.00 11.33 181 GLU A N 1
ATOM 918 C CA . GLU A 1 111 ? 8.513 -6.440 -14.995 1.00 11.62 181 GLU A CA 1
ATOM 919 C C . GLU A 1 111 ? 9.664 -7.201 -14.357 1.00 11.33 181 GLU A C 1
ATOM 920 O O . GLU A 1 111 ? 10.307 -6.736 -13.416 1.00 11.00 181 GLU A O 1
ATOM 926 N N . PRO A 1 112 ? 9.897 -8.451 -14.796 1.00 11.93 182 PRO A N 1
ATOM 927 C CA . PRO A 1 112 ? 11.046 -9.213 -14.309 1.00 11.80 182 PRO A CA 1
ATOM 928 C C . PRO A 1 112 ? 12.380 -8.632 -14.769 1.00 12.16 182 PRO A C 1
ATOM 929 O O . PRO A 1 112 ? 12.469 -7.937 -15.780 1.00 13.94 182 PRO A O 1
ATOM 933 N N . MET A 1 113 ? 13.366 -8.843 -13.928 1.00 11.20 183 MET A N 1
ATOM 934 C CA . MET A 1 113 ? 14.744 -8.362 -14.139 1.00 11.60 183 MET A CA 1
ATOM 935 C C . MET A 1 113 ? 15.670 -9.565 -13.975 1.00 11.51 183 MET A C 1
ATOM 936 O O . MET A 1 113 ? 15.545 -10.296 -13.002 1.00 14.50 183 MET A O 1
ATOM 941 N N . ARG A 1 114 ? 16.655 -9.685 -14.850 1.00 11.30 184 ARG A N 1
ATOM 942 C CA . ARG A 1 114 ? 17.586 -10.828 -14.861 1.00 11.91 184 ARG A CA 1
ATOM 943 C C . ARG A 1 114 ? 19.013 -10.320 -14.637 1.00 12.01 184 ARG A C 1
ATOM 944 O O . ARG A 1 114 ? 19.468 -9.443 -15.399 1.00 13.47 184 ARG A O 1
ATOM 952 N N . LEU A 1 115 ? 19.703 -10.962 -13.694 1.00 12.12 185 LEU A N 1
ATOM 953 C CA . LEU A 1 115 ? 21.144 -10.712 -13.479 1.00 12.59 185 LEU A CA 1
ATOM 954 C C . LEU A 1 115 ? 21.870 -11.996 -13.840 1.00 13.93 185 LEU A C 1
ATOM 955 O O . LEU A 1 115 ? 21.527 -13.071 -13.324 1.00 13.75 185 LEU A O 1
ATOM 960 N N . ALA A 1 116 ? 22.869 -11.868 -14.709 1.00 14.68 186 ALA A N 1
ATOM 961 C CA . ALA A 1 116 ? 23.696 -12.970 -15.235 1.00 15.50 186 ALA A CA 1
ATOM 962 C C . ALA A 1 116 ? 24.801 -13.342 -14.254 1.00 16.90 186 ALA A C 1
ATOM 963 O O . ALA A 1 116 ? 25.271 -12.501 -13.474 1.00 17.04 186 ALA A O 1
ATOM 965 N N . LYS A 1 117 ? 25.200 -14.608 -14.311 1.00 19.62 187 LYS A N 1
ATOM 966 C CA . LYS A 1 117 ? 26.431 -15.071 -13.664 1.00 22.11 187 LYS A CA 1
ATOM 967 C C . LYS A 1 117 ? 27.563 -14.826 -14.662 1.00 24.18 187 LYS A C 1
ATOM 968 O O . LYS A 1 117 ? 27.571 -15.498 -15.716 1.00 28.05 187 LYS A O 1
ATOM 974 N N . CYS A 1 118 ? 28.485 -13.920 -14.358 1.00 25.19 188 CYS A N 1
ATOM 975 C CA . CYS A 1 118 ? 29.591 -13.576 -15.292 1.00 30.98 188 CYS A CA 1
ATOM 976 C C . CYS A 1 118 ? 30.957 -13.997 -14.741 1.00 39.62 188 CYS A C 1
ATOM 977 O O . CYS A 1 118 ? 31.961 -13.682 -15.416 1.00 46.34 188 CYS A O 1
ATOM 980 N N . ASP A 1 119 ? 30.997 -14.669 -13.585 1.00 34.64 189 ASP A N 1
ATOM 981 C CA . ASP A 1 119 ? 32.233 -15.272 -13.008 1.00 42.19 189 ASP A CA 1
ATOM 982 C C . ASP A 1 119 ? 32.626 -16.505 -13.836 1.00 55.53 189 ASP A C 1
ATOM 983 O O . ASP A 1 119 ? 31.898 -17.507 -13.890 1.00 59.56 189 ASP A O 1
ATOM 985 N N . ASP B 1 1 ? 23.052 -22.851 -24.577 1.00 16.54 71 ASP B N 1
ATOM 986 C CA . ASP B 1 1 ? 23.611 -24.209 -24.396 1.00 15.34 71 ASP B CA 1
ATOM 987 C C . ASP B 1 1 ? 24.066 -24.740 -25.749 1.00 14.53 71 ASP B C 1
ATOM 988 O O . ASP B 1 1 ? 23.950 -24.032 -26.755 1.00 14.98 71 ASP B O 1
ATOM 993 N N . LYS B 1 2 ? 24.574 -25.960 -25.763 1.00 15.15 72 LYS B N 1
ATOM 994 C CA A LYS B 1 2 ? 25.254 -26.524 -26.955 0.50 16.87 72 LYS B CA 1
ATOM 995 C CA B LYS B 1 2 ? 25.249 -26.509 -26.960 0.50 16.23 72 LYS B CA 1
ATOM 996 C C . LYS B 1 2 ? 24.275 -26.736 -28.119 1.00 14.58 72 LYS B C 1
ATOM 997 O O . LYS B 1 2 ? 24.753 -26.961 -29.237 1.00 17.25 72 LYS B O 1
ATOM 1008 N N . ARG B 1 3 ? 22.958 -26.723 -27.877 1.00 13.27 73 ARG B N 1
ATOM 1009 C CA . ARG B 1 3 ? 22.006 -26.858 -29.017 1.00 13.36 73 ARG B CA 1
ATOM 1010 C C . ARG B 1 3 ? 22.104 -25.675 -29.980 1.00 13.01 73 ARG B C 1
ATOM 1011 O O . ARG B 1 3 ? 21.871 -25.832 -31.155 1.00 15.08 73 ARG B O 1
ATOM 1019 N N . TRP B 1 4 ? 22.424 -24.506 -29.464 1.00 12.46 74 TRP B N 1
ATOM 1020 C CA . TRP B 1 4 ? 22.358 -23.288 -30.292 1.00 12.64 74 TRP B CA 1
ATOM 1021 C C . TRP B 1 4 ? 23.500 -23.312 -31.306 1.00 12.29 74 TRP B C 1
ATOM 1022 O O . TRP B 1 4 ? 24.669 -23.387 -30.893 1.00 14.63 74 TRP B O 1
ATOM 1033 N N . ASP B 1 5 ? 23.181 -23.225 -32.587 1.00 12.26 75 ASP B N 1
ATOM 1034 C CA . ASP B 1 5 ? 24.168 -23.298 -33.691 1.00 12.54 75 ASP B CA 1
ATOM 1035 C C . ASP B 1 5 ? 24.821 -21.927 -33.932 1.00 12.16 75 ASP B C 1
ATOM 1036 O O . ASP B 1 5 ? 25.570 -21.803 -34.909 1.00 13.89 75 ASP B O 1
ATOM 1041 N N . GLN B 1 6 ? 24.549 -20.924 -33.079 1.00 12.05 76 GLN B N 1
ATOM 1042 C CA . GLN B 1 6 ? 25.126 -19.555 -33.142 1.00 13.25 76 GLN B CA 1
ATOM 1043 C C . GLN B 1 6 ? 24.545 -18.751 -34.302 1.00 11.78 76 GLN B C 1
ATOM 1044 O O . GLN B 1 6 ? 25.031 -17.648 -34.545 1.00 13.28 76 GLN B O 1
ATOM 1050 N N . SER B 1 7 ? 23.512 -19.229 -34.973 1.00 11.66 77 SER B N 1
ATOM 1051 C CA . SER B 1 7 ? 22.704 -18.393 -35.894 1.00 11.89 77 SER B CA 1
ATOM 1052 C C . SER B 1 7 ? 22.050 -17.289 -35.079 1.00 11.00 77 SER B C 1
ATOM 1053 O O . SER B 1 7 ? 21.823 -17.433 -33.905 1.00 11.70 77 SER B O 1
ATOM 1056 N N . ASP B 1 8 ? 21.795 -16.158 -35.710 1.00 11.46 78 ASP B N 1
ATOM 1057 C CA . ASP B 1 8 ? 21.200 -15.007 -34.992 1.00 11.74 78 ASP B CA 1
ATOM 1058 C C . ASP B 1 8 ? 20.360 -14.198 -35.976 1.00 11.72 78 ASP B C 1
ATOM 1059 O O . ASP B 1 8 ? 20.921 -13.411 -36.750 1.00 12.77 78 ASP B O 1
ATOM 1064 N N . LEU B 1 9 ? 19.079 -14.537 -36.033 1.00 11.82 79 LEU B N 1
ATOM 1065 C CA . LEU B 1 9 ? 18.189 -13.943 -37.049 1.00 11.72 79 LEU B CA 1
ATOM 1066 C C . LEU B 1 9 ? 17.406 -12.771 -36.477 1.00 12.04 79 LEU B C 1
ATOM 1067 O O . LEU B 1 9 ? 16.870 -12.868 -35.364 1.00 12.84 79 LEU B O 1
ATOM 1072 N N . HIS B 1 10 ? 17.339 -11.694 -37.251 1.00 11.58 80 HIS B N 1
ATOM 1073 C CA . HIS B 1 10 ? 16.588 -10.498 -36.860 1.00 12.61 80 HIS B CA 1
ATOM 1074 C C . HIS B 1 10 ? 15.746 -10.034 -38.038 1.00 11.89 80 HIS B C 1
ATOM 1075 O O . HIS B 1 10 ? 16.164 -10.117 -39.177 1.00 13.05 80 HIS B O 1
ATOM 1082 N N . ILE B 1 11 ? 14.547 -9.533 -37.745 1.00 12.40 81 ILE B N 1
ATOM 1083 C CA . ILE B 1 11 ? 13.684 -8.963 -38.795 1.00 12.30 81 ILE B CA 1
ATOM 1084 C C . ILE B 1 11 ? 14.367 -7.726 -39.375 1.00 12.63 81 ILE B C 1
ATOM 1085 O O . ILE B 1 11 ? 14.721 -6.830 -38.615 1.00 15.88 81 ILE B O 1
ATOM 1090 N N . SER B 1 12 ? 14.563 -7.741 -40.688 1.00 13.96 82 SER B N 1
ATOM 1091 C CA . SER B 1 12 ? 15.283 -6.678 -41.429 1.00 15.54 82 SER B CA 1
ATOM 1092 C C . SER B 1 12 ? 14.379 -5.932 -42.405 1.00 15.62 82 SER B C 1
ATOM 1093 O O . SER B 1 12 ? 14.730 -4.833 -42.815 1.00 20.20 82 SER B O 1
ATOM 1096 N N . ASP B 1 13 ? 13.239 -6.490 -42.739 1.00 14.28 83 ASP B N 1
ATOM 1097 C CA . ASP B 1 13 ? 12.236 -5.854 -43.613 1.00 14.60 83 ASP B CA 1
ATOM 1098 C C . ASP B 1 13 ? 10.904 -6.540 -43.354 1.00 11.92 83 ASP B C 1
ATOM 1099 O O . ASP B 1 13 ? 10.871 -7.653 -42.836 1.00 12.14 83 ASP B O 1
ATOM 1104 N N . GLN B 1 14 ? 9.824 -5.860 -43.703 1.00 11.90 84 GLN B N 1
ATOM 1105 C CA . GLN B 1 14 ? 8.481 -6.464 -43.619 1.00 11.32 84 GLN B CA 1
ATOM 1106 C C . GLN B 1 14 ? 7.508 -5.610 -44.406 1.00 11.15 84 GLN B C 1
ATOM 1107 O O . GLN B 1 14 ? 7.787 -4.454 -44.745 1.00 12.36 84 GLN B O 1
ATOM 1113 N N . THR B 1 15 ? 6.341 -6.171 -44.642 1.00 11.34 85 THR B N 1
ATOM 1114 C CA . THR B 1 15 ? 5.225 -5.405 -45.173 1.00 11.19 85 THR B CA 1
ATOM 1115 C C . THR B 1 15 ? 5.011 -4.186 -44.271 1.00 11.51 85 THR B C 1
ATOM 1116 O O . THR B 1 15 ? 4.962 -4.308 -43.046 1.00 12.19 85 THR B O 1
ATOM 1120 N N . ASP B 1 16 ? 4.819 -3.023 -44.884 1.00 11.53 86 ASP B N 1
ATOM 1121 C CA . ASP B 1 16 ? 4.498 -1.775 -44.164 1.00 12.38 86 ASP B CA 1
ATOM 1122 C C . ASP B 1 16 ? 3.159 -1.289 -44.708 1.00 11.04 86 ASP B C 1
ATOM 1123 O O . ASP B 1 16 ? 3.096 -0.785 -45.847 1.00 12.22 86 ASP B O 1
ATOM 1128 N N . THR B 1 17 ? 2.108 -1.430 -43.925 1.00 11.04 87 THR B N 1
ATOM 1129 C CA . THR B 1 17 ? 0.764 -0.941 -44.358 1.00 11.53 87 THR B CA 1
ATOM 1130 C C . THR B 1 17 ? 0.601 0.568 -44.097 1.00 11.90 87 THR B C 1
ATOM 1131 O O . THR B 1 17 ? -0.426 1.100 -44.498 1.00 12.21 87 THR B O 1
ATOM 1135 N N . LYS B 1 18 ? 1.590 1.198 -43.455 1.00 12.27 88 LYS B N 1
ATOM 1136 C CA . LYS B 1 18 ? 1.609 2.672 -43.253 1.00 12.69 88 LYS B CA 1
ATOM 1137 C C . LYS B 1 18 ? 0.256 3.118 -42.706 1.00 12.45 88 LYS B C 1
ATOM 1138 O O . LYS B 1 18 ? -0.195 4.214 -43.081 1.00 16.09 88 LYS B O 1
ATOM 1144 N N . GLY B 1 19 ? -0.316 2.387 -41.767 1.00 12.58 89 GLY B N 1
ATOM 1145 C CA . GLY B 1 19 ? -1.728 2.524 -41.420 1.00 12.33 89 GLY B CA 1
ATOM 1146 C C . GLY B 1 19 ? -2.430 1.278 -41.903 1.00 11.92 89 GLY B C 1
ATOM 1147 O O . GLY B 1 19 ? -2.040 0.157 -41.496 1.00 12.52 89 GLY B O 1
ATOM 1148 N N . THR B 1 20 ? -3.446 1.431 -42.732 1.00 11.53 90 THR B N 1
ATOM 1149 C CA . THR B 1 20 ? -4.358 0.344 -43.116 1.00 11.63 90 THR B CA 1
ATOM 1150 C C . THR B 1 20 ? -4.502 0.306 -44.619 1.00 11.07 90 THR B C 1
ATOM 1151 O O . THR B 1 20 ? -4.689 1.357 -45.242 1.00 11.07 90 THR B O 1
ATOM 1155 N N . VAL B 1 21 ? -4.541 -0.919 -45.152 1.00 11.37 91 VAL B N 1
ATOM 1156 C CA . VAL B 1 21 ? -4.861 -1.169 -46.580 1.00 11.70 91 VAL B CA 1
ATOM 1157 C C . VAL B 1 21 ? -5.994 -2.193 -46.655 1.00 10.15 91 VAL B C 1
ATOM 1158 O O . VAL B 1 21 ? -6.316 -2.806 -45.622 1.00 11.10 91 VAL B O 1
ATOM 1162 N N . CYS B 1 22 ? -6.533 -2.410 -47.832 1.00 9.97 92 CYS B N 1
ATOM 1163 C CA . CYS B 1 22 ? -7.610 -3.410 -47.965 1.00 10.27 92 CYS B CA 1
ATOM 1164 C C . CYS B 1 22 ? -7.107 -4.841 -47.828 1.00 10.65 92 CYS B C 1
ATOM 1165 O O . CYS B 1 22 ? -6.044 -5.181 -48.381 1.00 11.26 92 CYS B O 1
ATOM 1168 N N . SER B 1 23 ? -7.899 -5.677 -47.194 1.00 11.05 93 SER B N 1
ATOM 1169 C CA A SER B 1 23 ? -7.757 -7.141 -47.347 0.50 11.72 93 SER B CA 1
ATOM 1170 C CA B SER B 1 23 ? -7.802 -7.147 -47.321 0.50 11.82 93 SER B CA 1
ATOM 1171 C C . SER B 1 23 ? -8.390 -7.537 -48.668 1.00 11.69 93 SER B C 1
ATOM 1172 O O . SER B 1 23 ? -9.334 -6.889 -49.157 1.00 12.29 93 SER B O 1
ATOM 1177 N N . PRO B 1 24 ? -7.919 -8.645 -49.283 1.00 11.27 94 PRO B N 1
ATOM 1178 C CA . PRO B 1 24 ? -6.752 -9.422 -48.864 1.00 11.46 94 PRO B CA 1
ATOM 1179 C C . PRO B 1 24 ? -5.462 -8.752 -49.332 1.00 11.94 94 PRO B C 1
ATOM 1180 O O . PRO B 1 24 ? -5.422 -8.095 -50.346 1.00 13.61 94 PRO B O 1
ATOM 1184 N N . PHE B 1 25 ? -4.383 -8.995 -48.606 1.00 12.15 95 PHE B N 1
ATOM 1185 C CA . PHE B 1 25 ? -3.037 -8.497 -48.920 1.00 13.09 95 PHE B CA 1
ATOM 1186 C C . PHE B 1 25 ? -2.050 -9.405 -48.230 1.00 12.18 95 PHE B C 1
ATOM 1187 O O . PHE B 1 25 ? -2.143 -9.588 -47.032 1.00 14.17 95 PHE B O 1
ATOM 1195 N N . ALA B 1 26 ? -1.134 -9.977 -49.009 1.00 12.71 96 ALA B N 1
ATOM 1196 C CA . ALA B 1 26 ? -0.123 -10.886 -48.463 1.00 13.32 96 ALA B CA 1
ATOM 1197 C C . ALA B 1 26 ? 0.855 -10.119 -47.578 1.00 12.09 96 ALA B C 1
ATOM 1198 O O . ALA B 1 26 ? 1.168 -8.947 -47.851 1.00 14.21 96 ALA B O 1
ATOM 1200 N N . LEU B 1 27 ? 1.289 -10.782 -46.514 1.00 11.09 97 LEU B N 1
ATOM 1201 C CA . LEU B 1 27 ? 2.218 -10.210 -45.541 1.00 10.65 97 LEU B CA 1
ATOM 1202 C C . LEU B 1 27 ? 3.515 -10.983 -45.563 1.00 10.26 97 LEU B C 1
ATOM 1203 O O . LEU B 1 27 ? 3.494 -12.215 -45.688 1.00 11.51 97 LEU B O 1
ATOM 1208 N N . PHE B 1 28 ? 4.616 -10.267 -45.378 1.00 10.25 98 PHE B N 1
ATOM 1209 C CA . PHE B 1 28 ? 5.934 -10.913 -45.320 1.00 10.98 98 PHE B CA 1
ATOM 1210 C C . PHE B 1 28 ? 6.800 -10.223 -44.277 1.00 10.86 98 PHE B C 1
ATOM 1211 O O . PHE B 1 28 ? 6.618 -9.054 -43.906 1.00 10.62 98 PHE B O 1
ATOM 1219 N N . ALA B 1 29 ? 7.819 -10.982 -43.870 1.00 10.34 99 ALA B N 1
ATOM 1220 C CA . ALA B 1 29 ? 8.986 -10.427 -43.155 1.00 11.45 99 ALA B CA 1
ATOM 1221 C C . ALA B 1 29 ? 10.245 -11.057 -43.719 1.00 10.84 99 ALA B C 1
ATOM 1222 O O . ALA B 1 29 ? 10.197 -12.223 -44.166 1.00 11.01 99 ALA B O 1
ATOM 1224 N N . VAL B 1 30 ? 11.327 -10.301 -43.758 1.00 11.25 100 VAL B N 1
ATOM 1225 C CA . VAL B 1 30 ? 12.640 -10.860 -44.108 1.00 12.28 100 VAL B CA 1
ATOM 1226 C C . VAL B 1 30 ? 13.475 -10.830 -42.844 1.00 12.91 100 VAL B C 1
ATOM 1227 O O . VAL B 1 30 ? 13.374 -9.894 -42.033 1.00 14.06 100 VAL B O 1
ATOM 1231 N N . LEU B 1 31 ? 14.238 -11.894 -42.674 1.00 13.55 101 LEU B N 1
ATOM 1232 C CA . LEU B 1 31 ? 15.188 -12.033 -41.557 1.00 16.19 101 LEU B CA 1
ATOM 1233 C C . LEU B 1 31 ? 16.597 -12.173 -42.080 1.00 14.27 101 LEU B C 1
ATOM 1234 O O . LEU B 1 31 ? 16.845 -12.943 -43.014 1.00 15.27 101 LEU B O 1
ATOM 1239 N N . GLU B 1 32 ? 17.479 -11.449 -41.421 1.00 14.66 102 GLU B N 1
ATOM 1240 C CA . GLU B 1 32 ? 18.912 -11.496 -41.698 1.00 14.72 102 GLU B CA 1
ATOM 1241 C C . GLU B 1 32 ? 19.570 -12.331 -40.611 1.00 12.62 102 GLU B C 1
ATOM 1242 O O . GLU B 1 32 ? 19.325 -12.076 -39.430 1.00 12.44 102 GLU B O 1
ATOM 1248 N N . ASN B 1 33 ? 20.447 -13.232 -41.034 1.00 13.27 103 ASN B N 1
ATOM 1249 C CA . ASN B 1 33 ? 21.290 -14.021 -40.114 1.00 12.93 103 ASN B CA 1
ATOM 1250 C C . ASN B 1 33 ? 22.622 -13.299 -39.960 1.00 14.35 103 ASN B C 1
ATOM 1251 O O . ASN B 1 33 ? 23.418 -13.353 -40.891 1.00 17.26 103 ASN B O 1
ATOM 1256 N N . THR B 1 34 ? 22.807 -12.620 -38.840 1.00 13.28 104 THR B N 1
ATOM 1257 C CA . THR B 1 34 ? 24.071 -11.913 -38.527 1.00 14.41 104 THR B CA 1
ATOM 1258 C C . THR B 1 34 ? 24.999 -12.779 -37.671 1.00 14.79 104 THR B C 1
ATOM 1259 O O . THR B 1 34 ? 26.047 -12.293 -37.258 1.00 17.14 104 THR B O 1
ATOM 1263 N N . GLY B 1 35 ? 24.650 -14.037 -37.457 1.00 14.74 105 GLY B N 1
ATOM 1264 C CA . GLY B 1 35 ? 25.500 -14.993 -36.733 1.00 14.43 105 GLY B CA 1
ATOM 1265 C C . GLY B 1 35 ? 26.073 -16.002 -37.683 1.00 15.26 105 GLY B C 1
ATOM 1266 O O . GLY B 1 35 ? 26.296 -15.712 -38.837 1.00 16.46 105 GLY B O 1
ATOM 1267 N N . GLU B 1 36 ? 26.324 -17.184 -37.153 1.00 14.94 106 GLU B N 1
ATOM 1268 C CA . GLU B 1 36 ? 26.870 -18.320 -37.913 1.00 15.70 106 GLU B CA 1
ATOM 1269 C C . GLU B 1 36 ? 25.804 -18.936 -38.804 1.00 15.26 106 GLU B C 1
ATOM 1270 O O . GLU B 1 36 ? 24.600 -18.763 -38.551 1.00 14.27 106 GLU B O 1
ATOM 1276 N N . LYS B 1 37 ? 26.241 -19.614 -39.843 1.00 15.78 107 LYS B N 1
ATOM 1277 C CA . LYS B 1 37 ? 25.359 -20.307 -40.804 1.00 16.39 107 LYS B CA 1
ATOM 1278 C C . LYS B 1 37 ? 24.342 -21.169 -40.056 1.00 14.50 107 LYS B C 1
ATOM 1279 O O . LYS B 1 37 ? 24.697 -21.941 -39.166 1.00 15.66 107 LYS B O 1
ATOM 1285 N N . LEU B 1 38 ? 23.093 -21.101 -40.465 1.00 13.78 108 LEU B N 1
ATOM 1286 C CA . LEU B 1 38 ? 22.033 -21.926 -39.863 1.00 14.38 108 LEU B CA 1
ATOM 1287 C C . LEU B 1 38 ? 22.388 -23.409 -40.063 1.00 15.06 108 LEU B C 1
ATOM 1288 O O . LEU B 1 38 ? 22.658 -23.826 -41.209 1.00 17.17 108 LEU B O 1
ATOM 1293 N N . LYS B 1 39 ? 22.335 -24.186 -38.984 1.00 14.76 109 LYS B N 1
ATOM 1294 C CA . LYS B 1 39 ? 22.505 -25.653 -39.029 1.00 15.87 109 LYS B CA 1
ATOM 1295 C C . LYS B 1 39 ? 21.175 -26.227 -38.575 1.00 13.89 109 LYS B C 1
ATOM 1296 O O . LYS B 1 39 ? 20.224 -26.172 -39.370 1.00 15.89 109 LYS B O 1
ATOM 1302 N N . LYS B 1 40 ? 21.084 -26.753 -37.354 1.00 13.08 110 LYS B N 1
ATOM 1303 C CA . LYS B 1 40 ? 19.871 -27.461 -36.917 1.00 12.16 110 LYS B CA 1
ATOM 1304 C C . LYS B 1 40 ? 19.037 -26.615 -35.962 1.00 11.63 110 LYS B C 1
ATOM 1305 O O . LYS B 1 40 ? 17.956 -27.063 -35.587 1.00 12.13 110 LYS B O 1
ATOM 1311 N N . SER B 1 41 ? 19.449 -25.393 -35.619 1.00 10.99 111 SER B N 1
ATOM 1312 C CA . SER B 1 41 ? 18.603 -24.570 -34.736 1.00 10.69 111 SER B CA 1
ATOM 1313 C C . SER B 1 41 ? 17.319 -24.187 -35.494 1.00 9.94 111 SER B C 1
ATOM 1314 O O . SER B 1 41 ? 17.345 -23.919 -36.706 1.00 11.53 111 SER B O 1
ATOM 1317 N N . LYS B 1 42 ? 16.216 -24.121 -34.774 1.00 10.01 112 LYS B N 1
ATOM 1318 C CA . LYS B 1 42 ? 14.908 -23.820 -35.364 1.00 10.36 112 LYS B CA 1
ATOM 1319 C C . LYS B 1 42 ? 14.414 -22.463 -34.918 1.00 9.32 112 LYS B C 1
ATOM 1320 O O . LYS B 1 42 ? 14.402 -22.205 -33.722 1.00 12.46 112 LYS B O 1
ATOM 1326 N N . TRP B 1 43 ? 14.029 -21.659 -35.900 1.00 9.36 113 TRP B N 1
ATOM 1327 C CA . TRP B 1 43 ? 13.475 -20.307 -35.689 1.00 9.56 113 TRP B CA 1
ATOM 1328 C C . TRP B 1 43 ? 11.973 -20.363 -36.041 1.00 9.13 113 TRP B C 1
ATOM 1329 O O . TRP B 1 43 ? 11.608 -20.164 -37.200 1.00 9.41 113 TRP B O 1
ATOM 1340 N N . LYS B 1 44 ? 11.163 -20.714 -35.055 1.00 9.07 114 LYS B N 1
ATOM 1341 C CA . LYS B 1 44 ? 9.705 -20.802 -35.253 1.00 9.07 114 LYS B CA 1
ATOM 1342 C C . LYS B 1 44 ? 9.160 -19.410 -35.540 1.00 9.36 114 LYS B C 1
ATOM 1343 O O . LYS B 1 44 ? 9.560 -18.446 -34.868 1.00 9.88 114 LYS B O 1
ATOM 1349 N N . TRP B 1 45 ? 8.199 -19.322 -36.438 1.00 9.63 115 TRP B N 1
ATOM 1350 C CA . TRP B 1 45 ? 7.449 -18.070 -36.628 1.00 9.25 115 TRP B CA 1
ATOM 1351 C C . TRP B 1 45 ? 5.966 -18.357 -36.586 1.00 9.52 115 TRP B C 1
ATOM 1352 O O . TRP B 1 45 ? 5.495 -19.443 -36.973 1.00 9.53 115 TRP B O 1
ATOM 1363 N N . GLU B 1 46 ? 5.222 -17.347 -36.157 1.00 10.07 116 GLU B N 1
ATOM 1364 C CA . GLU B 1 46 ? 3.751 -17.345 -36.138 1.00 10.76 116 GLU B CA 1
ATOM 1365 C C . GLU B 1 46 ? 3.266 -15.988 -36.629 1.00 11.05 116 GLU B C 1
ATOM 1366 O O . GLU B 1 46 ? 3.829 -14.940 -36.203 1.00 11.50 116 GLU B O 1
ATOM 1372 N N . LEU B 1 47 ? 2.218 -15.993 -37.432 1.00 11.08 117 LEU B N 1
ATOM 1373 C CA . LEU B 1 47 ? 1.486 -14.749 -37.741 1.00 11.92 117 LEU B CA 1
ATOM 1374 C C . LEU B 1 47 ? 0.286 -14.709 -36.817 1.00 10.26 117 LEU B C 1
ATOM 1375 O O . LEU B 1 47 ? -0.607 -15.584 -36.925 1.00 10.71 117 LEU B O 1
ATOM 1380 N N . HIS B 1 48 ? 0.247 -13.718 -35.922 1.00 10.55 118 HIS B N 1
ATOM 1381 C CA . HIS B 1 48 ? -0.841 -13.546 -34.972 1.00 11.00 118 HIS B CA 1
ATOM 1382 C C . HIS B 1 48 ? -1.820 -12.501 -35.504 1.00 11.11 118 HIS B C 1
ATOM 1383 O O . HIS B 1 48 ? -1.401 -11.423 -35.955 1.00 11.27 118 HIS B O 1
ATOM 1390 N N . LYS B 1 49 ? -3.105 -12.809 -35.362 1.00 11.20 119 LYS B N 1
ATOM 1391 C CA . LYS B 1 49 ? -4.204 -11.800 -35.421 1.00 10.38 119 LYS B CA 1
ATOM 1392 C C . LYS B 1 49 ? -4.347 -11.251 -34.002 1.00 12.22 119 LYS B C 1
ATOM 1393 O O . LYS B 1 49 ? -4.618 -12.041 -33.061 1.00 12.82 119 LYS B O 1
ATOM 1399 N N . LEU B 1 50 ? -4.208 -9.934 -33.867 1.00 11.58 120 LEU B N 1
ATOM 1400 C CA . LEU B 1 50 ? -4.099 -9.278 -32.559 1.00 12.87 120 LEU B CA 1
ATOM 1401 C C . LEU B 1 50 ? -5.413 -8.573 -32.238 1.00 13.64 120 LEU B C 1
ATOM 1402 O O . LEU B 1 50 ? -6.151 -8.153 -33.160 1.00 16.02 120 LEU B O 1
ATOM 1407 N N . GLU B 1 51 ? -5.679 -8.368 -30.956 1.00 17.58 121 GLU B N 1
ATOM 1408 C CA . GLU B 1 51 ? -6.835 -7.526 -30.555 1.00 20.85 121 GLU B CA 1
ATOM 1409 C C . GLU B 1 51 ? -6.493 -6.049 -30.766 1.00 20.15 121 GLU B C 1
ATOM 1410 O O . GLU B 1 51 ? -7.393 -5.263 -31.158 1.00 23.09 121 GLU B O 1
ATOM 1416 N N . ASN B 1 52 ? -5.263 -5.645 -30.455 1.00 17.98 122 ASN B N 1
ATOM 1417 C CA . ASN B 1 52 ? -4.832 -4.237 -30.632 1.00 18.03 122 ASN B CA 1
ATOM 1418 C C . ASN B 1 52 ? -3.332 -4.221 -30.900 1.00 17.05 122 ASN B C 1
ATOM 1419 O O . ASN B 1 52 ? -2.696 -5.279 -30.764 1.00 16.81 122 ASN B O 1
ATOM 1424 N N . ALA B 1 53 ? -2.828 -3.091 -31.378 1.00 18.69 123 ALA B N 1
ATOM 1425 C CA . ALA B 1 53 ? -1.439 -2.889 -31.835 1.00 20.71 123 ALA B CA 1
ATOM 1426 C C . ALA B 1 53 ? -0.583 -2.186 -30.766 1.00 20.72 123 ALA B C 1
ATOM 1427 O O . ALA B 1 53 ? 0.548 -1.784 -31.102 1.00 23.79 123 ALA B O 1
ATOM 1429 N N . ARG B 1 54 ? -1.061 -2.102 -29.524 1.00 23.72 124 ARG B N 1
ATOM 1430 C CA . ARG B 1 54 ? -0.327 -1.477 -28.394 1.00 25.78 124 ARG B CA 1
ATOM 1431 C C . ARG B 1 54 ? 0.811 -2.388 -27.947 1.00 22.29 124 ARG B C 1
ATOM 1432 O O . ARG B 1 54 ? 0.577 -3.571 -27.705 1.00 25.41 124 ARG B O 1
ATOM 1440 N N . LYS B 1 55 ? 1.998 -1.830 -27.834 1.00 24.59 125 LYS B N 1
ATOM 1441 C CA . LYS B 1 55 ? 3.215 -2.535 -27.387 1.00 26.11 125 LYS B CA 1
ATOM 1442 C C . LYS B 1 55 ? 3.248 -2.546 -25.865 1.00 28.85 125 LYS B C 1
ATOM 1443 O O . LYS B 1 55 ? 2.812 -1.603 -25.215 1.00 28.52 125 LYS B O 1
ATOM 1449 N N . PRO B 1 56 ? 3.778 -3.608 -25.233 1.00 28.16 126 PRO B N 1
ATOM 1450 C CA . PRO B 1 56 ? 4.232 -4.810 -25.943 1.00 26.16 126 PRO B CA 1
ATOM 1451 C C . PRO B 1 56 ? 3.084 -5.668 -26.504 1.00 22.18 126 PRO B C 1
ATOM 1452 O O . PRO B 1 56 ? 2.048 -5.785 -25.882 1.00 23.42 126 PRO B O 1
ATOM 1456 N N . LEU B 1 57 ? 3.267 -6.203 -27.712 1.00 20.07 127 LEU B N 1
ATOM 1457 C CA . LEU B 1 57 ? 2.192 -6.968 -28.376 1.00 17.58 127 LEU B CA 1
ATOM 1458 C C . LEU B 1 57 ? 1.876 -8.205 -27.538 1.00 16.96 127 LEU B C 1
ATOM 1459 O O . LEU B 1 57 ? 2.790 -8.775 -26.885 1.00 21.49 127 LEU B O 1
ATOM 1464 N N . LYS B 1 58 ? 0.606 -8.586 -27.559 1.00 18.00 128 LYS B N 1
ATOM 1465 C CA . LYS B 1 58 ? 0.056 -9.722 -26.791 1.00 18.62 128 LYS B CA 1
ATOM 1466 C C . LYS B 1 58 ? -0.245 -10.871 -27.763 1.00 16.98 128 LYS B C 1
ATOM 1467 O O . LYS B 1 58 ? -0.819 -10.622 -28.844 1.00 17.56 128 LYS B O 1
ATOM 1473 N N . ASP B 1 59 ? 0.151 -12.080 -27.400 1.00 16.40 129 ASP B N 1
ATOM 1474 C CA . ASP B 1 59 ? -0.207 -13.290 -28.178 1.00 15.86 129 ASP B CA 1
ATOM 1475 C C . ASP B 1 59 ? -1.706 -13.269 -28.502 1.00 16.21 129 ASP B C 1
ATOM 1476 O O . ASP B 1 59 ? -2.534 -13.032 -27.612 1.00 18.52 129 ASP B O 1
ATOM 1481 N N . GLY B 1 60 ? -2.038 -13.550 -29.751 1.00 14.92 130 GLY B N 1
ATOM 1482 C CA . GLY B 1 60 ? -3.427 -13.583 -30.225 1.00 15.76 130 GLY B CA 1
ATOM 1483 C C . GLY B 1 60 ? -3.747 -14.916 -30.858 1.00 14.24 130 GLY B C 1
ATOM 1484 O O . GLY B 1 60 ? -3.352 -15.974 -30.361 1.00 18.25 130 GLY B O 1
ATOM 1485 N N . ASN B 1 61 ? -4.458 -14.864 -31.966 1.00 12.48 131 ASN B N 1
ATOM 1486 C CA A ASN B 1 61 ? -4.848 -16.082 -32.712 0.52 12.77 131 ASN B CA 1
ATOM 1487 C CA B ASN B 1 61 ? -4.856 -16.073 -32.717 0.48 12.96 131 ASN B CA 1
ATOM 1488 C C . ASN B 1 61 ? -3.814 -16.359 -33.798 1.00 11.47 131 ASN B C 1
ATOM 1489 O O . ASN B 1 61 ? -3.581 -15.498 -34.636 1.00 11.93 131 ASN B O 1
ATOM 1498 N N . VAL B 1 62 ? -3.219 -17.531 -33.768 1.00 12.13 132 VAL B N 1
ATOM 1499 C CA . VAL B 1 62 ? -2.195 -17.897 -34.763 1.00 11.93 132 VAL B CA 1
ATOM 1500 C C . VAL B 1 62 ? -2.909 -18.294 -36.036 1.00 11.19 132 VAL B C 1
ATOM 1501 O O . VAL B 1 62 ? -3.707 -19.249 -36.020 1.00 13.22 132 VAL B O 1
ATOM 1505 N N . ILE B 1 63 ? -2.682 -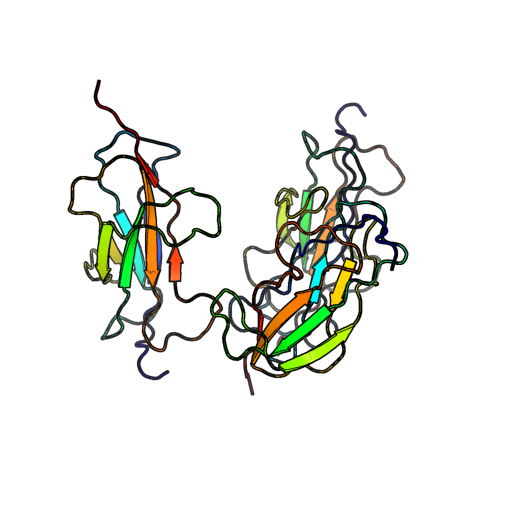17.560 -37.104 1.00 11.09 133 ILE B N 1
ATOM 1506 C CA . ILE B 1 63 ? -3.352 -17.767 -38.401 1.00 12.40 133 ILE B CA 1
ATOM 1507 C C . ILE B 1 63 ? -2.486 -18.629 -39.287 1.00 10.95 133 ILE B C 1
ATOM 1508 O O . ILE B 1 63 ? -2.982 -19.511 -39.984 1.00 11.97 133 ILE B O 1
ATOM 1513 N N . GLU B 1 64 ? -1.198 -18.396 -39.284 1.00 10.45 134 GLU B N 1
ATOM 1514 C CA . GLU B 1 64 ? -0.236 -19.161 -40.101 1.00 10.71 134 GLU B CA 1
ATOM 1515 C C . GLU B 1 64 ? 1.015 -19.273 -39.269 1.00 10.13 134 GLU B C 1
ATOM 1516 O O . GLU B 1 64 ? 1.296 -18.435 -38.407 1.00 10.63 134 GLU B O 1
ATOM 1522 N N . LYS B 1 65 ? 1.815 -20.315 -39.542 1.00 10.41 135 LYS B N 1
ATOM 1523 C CA . LYS B 1 65 ? 3.035 -20.537 -38.765 1.00 10.18 135 LYS B CA 1
ATOM 1524 C C . LYS B 1 65 ? 3.992 -21.406 -39.557 1.00 9.77 135 LYS B C 1
ATOM 1525 O O . LYS B 1 65 ? 3.638 -22.076 -40.552 1.00 10.19 135 LYS B O 1
ATOM 1531 N N . GLY B 1 66 ? 5.249 -21.397 -39.136 1.00 9.46 136 GLY B N 1
ATOM 1532 C CA . GLY B 1 66 ? 6.270 -22.235 -39.756 1.00 9.84 136 GLY B CA 1
ATOM 1533 C C . GLY B 1 66 ? 7.586 -22.049 -39.073 1.00 9.51 136 GLY B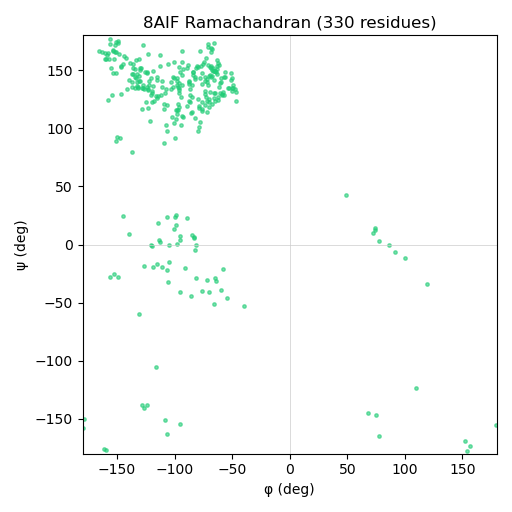 C 1
ATOM 1534 O O . GLY B 1 66 ? 7.619 -21.792 -37.865 1.00 9.21 136 GLY B O 1
ATOM 1535 N N . PHE B 1 67 ? 8.638 -22.218 -39.856 1.00 9.98 137 PHE B N 1
ATOM 1536 C CA . PHE B 1 67 ? 10.023 -22.011 -39.405 1.00 9.53 137 PHE B CA 1
ATOM 1537 C C . PHE B 1 67 ? 10.714 -21.169 -40.453 1.00 10.33 137 PHE B C 1
ATOM 1538 O O . PHE B 1 67 ? 10.448 -21.305 -41.624 1.00 12.67 137 PHE B O 1
ATOM 1546 N N . VAL B 1 68 ? 11.632 -20.332 -40.004 1.00 10.31 138 VAL B N 1
ATOM 1547 C CA . VAL B 1 68 ? 12.377 -19.495 -40.954 1.00 11.32 138 VAL B CA 1
ATOM 1548 C C . VAL B 1 68 ? 13.297 -20.445 -41.717 1.00 12.46 138 VAL B C 1
ATOM 1549 O O . VAL B 1 68 ? 14.185 -21.074 -41.082 1.00 16.38 138 VAL B O 1
ATOM 1553 N N . SER B 1 69 ? 13.100 -20.519 -43.020 1.00 13.71 139 SER B N 1
ATOM 1554 C CA . SER B 1 69 ? 13.679 -21.609 -43.826 1.00 16.85 139 SER B CA 1
ATOM 1555 C C . SER B 1 69 ? 13.850 -21.259 -45.294 1.00 17.30 139 SER B C 1
ATOM 1556 O O . SER B 1 69 ? 14.756 -21.828 -45.897 1.00 21.46 139 SER B O 1
ATOM 1559 N N . ASN B 1 70 ? 13.053 -20.370 -45.854 1.00 17.05 140 ASN B N 1
ATOM 1560 C CA . ASN B 1 70 ? 13.150 -19.988 -47.271 1.00 16.45 140 ASN B CA 1
ATOM 1561 C C . ASN B 1 70 ? 14.300 -18.996 -47.402 1.00 16.18 140 ASN B C 1
ATOM 1562 O O . ASN B 1 70 ? 14.127 -17.792 -47.108 1.00 14.99 140 ASN B O 1
ATOM 1567 N N . GLN B 1 71 ? 15.444 -19.503 -47.803 1.00 17.96 141 GLN B N 1
ATOM 1568 C CA . GLN B 1 71 ? 16.648 -18.685 -47.984 1.00 19.70 141 GLN B CA 1
ATOM 1569 C C . GLN B 1 71 ? 16.576 -18.023 -49.351 1.00 19.84 141 GLN B C 1
ATOM 1570 O O . GLN B 1 71 ? 16.623 -18.685 -50.393 1.00 28.07 141 GLN B O 1
ATOM 1576 N N . ILE B 1 72 ? 16.365 -16.738 -49.343 1.00 14.34 142 ILE B N 1
ATOM 1577 C CA . ILE B 1 72 ? 16.243 -15.945 -50.601 1.00 14.04 142 ILE B CA 1
ATOM 1578 C C . ILE B 1 72 ? 17.621 -15.422 -51.011 1.00 15.85 142 ILE B C 1
ATOM 1579 O O . ILE B 1 72 ? 17.809 -15.133 -52.178 1.00 22.03 142 ILE B O 1
ATOM 1584 N N . GLY B 1 73 ? 18.568 -15.349 -50.088 1.00 18.11 143 GLY B N 1
ATOM 1585 C CA . GLY B 1 73 ? 19.979 -15.064 -50.397 1.00 19.44 143 GLY B CA 1
ATOM 1586 C C . GLY B 1 73 ? 20.854 -15.613 -49.299 1.00 19.72 143 GLY B C 1
ATOM 1587 O O . GLY B 1 73 ? 20.378 -16.248 -48.377 1.00 22.15 143 GLY B O 1
ATOM 1588 N N . ASP B 1 74 ? 22.151 -15.489 -49.467 1.00 21.39 144 ASP B N 1
ATOM 1589 C CA . ASP B 1 74 ? 23.155 -16.173 -48.620 1.00 25.84 144 ASP B CA 1
ATOM 1590 C C . ASP B 1 74 ? 22.774 -16.198 -47.132 1.00 26.47 144 ASP B C 1
ATOM 1591 O O . ASP B 1 74 ? 22.846 -17.303 -46.538 1.00 34.48 144 ASP B O 1
ATOM 1596 N N . SER B 1 75 ? 22.455 -15.061 -46.514 1.00 22.90 145 SER B N 1
ATOM 1597 C CA A SER B 1 75 ? 22.099 -14.989 -45.070 0.33 21.57 145 SER B CA 1
ATOM 1598 C CA B SER B 1 75 ? 22.095 -14.992 -45.067 0.67 19.79 145 SER B CA 1
ATOM 1599 C C . SER B 1 75 ? 20.742 -14.287 -44.902 1.00 17.39 145 SER B C 1
ATOM 1600 O O . SER B 1 75 ? 20.512 -13.646 -43.853 1.00 18.18 145 SER B O 1
ATOM 1605 N N . LEU B 1 76 ? 19.874 -14.443 -45.884 1.00 16.40 146 LEU B N 1
ATOM 1606 C CA . LEU B 1 76 ? 18.580 -13.752 -45.895 1.00 15.87 146 LEU B CA 1
ATOM 1607 C C . LEU B 1 76 ? 17.485 -14.766 -46.111 1.00 13.83 146 LEU B C 1
ATOM 1608 O O . LEU B 1 76 ? 17.564 -15.555 -47.068 1.00 18.06 146 LEU B O 1
ATOM 1613 N N . TYR B 1 77 ? 16.445 -14.634 -45.308 1.00 13.42 147 TYR B N 1
ATOM 1614 C CA . TYR B 1 77 ? 15.301 -15.545 -45.295 1.00 12.98 147 TYR B CA 1
ATOM 1615 C C . TYR B 1 77 ? 14.029 -14.735 -45.379 1.00 12.49 147 TYR B C 1
ATOM 1616 O O . TYR B 1 77 ? 13.970 -13.635 -44.871 1.00 14.86 147 TYR B O 1
ATOM 1625 N N . LYS B 1 78 ? 13.006 -15.338 -45.967 1.00 12.10 148 LYS B N 1
ATOM 1626 C CA . LYS B 1 78 ? 11.677 -14.707 -46.048 1.00 11.52 148 LYS B CA 1
ATOM 1627 C C . LYS B 1 78 ? 10.616 -15.616 -45.440 1.00 10.84 148 LYS B C 1
ATOM 1628 O O . LYS B 1 78 ? 10.621 -16.826 -45.718 1.00 11.93 148 LYS B O 1
ATOM 1634 N N . ILE B 1 79 ? 9.745 -15.031 -44.642 1.00 10.12 149 ILE B N 1
ATOM 1635 C CA . ILE B 1 79 ? 8.529 -15.676 -44.146 1.00 10.24 149 ILE B CA 1
ATOM 1636 C C . ILE B 1 79 ? 7.365 -14.909 -44.741 1.00 10.45 149 ILE B C 1
ATOM 1637 O O . ILE B 1 79 ? 7.401 -13.662 -44.872 1.00 10.98 149 ILE B O 1
ATOM 1642 N N . GLU B 1 80 ? 6.316 -15.619 -45.118 1.00 10.83 150 GLU B N 1
ATOM 1643 C CA . GLU B 1 80 ? 5.183 -14.943 -45.782 1.00 11.70 150 GLU B CA 1
ATOM 1644 C C . GLU B 1 80 ? 3.914 -15.749 -45.629 1.00 11.84 150 GLU B C 1
ATOM 1645 O O . GLU B 1 80 ? 3.975 -16.977 -45.446 1.00 12.45 150 GLU B O 1
ATOM 1651 N N . THR B 1 81 ? 2.804 -15.084 -45.802 1.00 11.03 151 THR B N 1
ATOM 1652 C CA . THR B 1 81 ? 1.493 -15.734 -45.773 1.00 11.27 151 THR B CA 1
ATOM 1653 C C . THR B 1 81 ? 1.250 -16.456 -47.096 1.00 12.89 151 THR B C 1
ATOM 1654 O O . THR B 1 81 ? 1.578 -15.952 -48.149 1.00 15.18 151 THR B O 1
ATOM 1658 N N . LYS B 1 82 ? 0.596 -17.609 -47.022 1.00 13.42 152 LYS B N 1
ATOM 1659 C CA . LYS B 1 82 ? 0.133 -18.352 -48.220 1.00 16.05 152 LYS B CA 1
ATOM 1660 C C . LYS B 1 82 ? -1.378 -18.341 -48.325 1.00 15.82 152 LYS B C 1
ATOM 1661 O O . LYS B 1 82 ? -1.858 -18.754 -49.390 1.00 21.53 152 LYS B O 1
ATOM 1667 N N . LYS B 1 83 ? -2.080 -18.072 -47.237 1.00 14.83 153 LYS B N 1
ATOM 1668 C CA . LYS B 1 83 ? -3.554 -18.090 -47.219 1.00 16.52 153 LYS B CA 1
ATOM 1669 C C . LYS B 1 83 ? -4.071 -16.699 -47.478 1.00 15.38 153 LYS B C 1
ATOM 1670 O O . LYS B 1 83 ? -3.375 -15.719 -47.175 1.00 15.74 153 LYS B O 1
ATOM 1676 N N . LYS B 1 84 ? -5.301 -16.638 -47.954 1.00 15.61 154 LYS B N 1
ATOM 1677 C CA . LYS B 1 84 ? -5.968 -15.353 -48.171 1.00 15.90 154 LYS B CA 1
ATOM 1678 C C . LYS B 1 84 ? -6.096 -14.682 -46.813 1.00 16.01 154 LYS B C 1
ATOM 1679 O O . LYS B 1 84 ? -6.633 -15.279 -45.877 1.00 18.96 154 LYS B O 1
ATOM 1685 N N . MET B 1 85 ? -5.631 -13.458 -46.716 1.00 13.76 155 MET B N 1
ATOM 1686 C CA . MET B 1 85 ? -5.725 -12.689 -45.455 1.00 13.75 155 MET B CA 1
ATOM 1687 C C . MET B 1 85 ? -7.054 -11.959 -45.347 1.00 15.00 155 MET B C 1
ATOM 1688 O O . MET B 1 85 ? -7.413 -11.193 -46.242 1.00 22.02 155 MET B O 1
ATOM 1693 N N . LYS B 1 86 ? -7.640 -12.082 -44.183 1.00 13.07 156 LYS B N 1
ATOM 1694 C CA . LYS B 1 86 ? -8.887 -11.409 -43.826 1.00 13.17 156 LYS B CA 1
ATOM 1695 C C . LYS B 1 86 ? -8.587 -10.092 -43.126 1.00 11.75 156 LYS B C 1
ATOM 1696 O O . LYS B 1 86 ? -7.451 -9.856 -42.672 1.00 11.89 156 LYS B O 1
ATOM 1702 N N . PRO B 1 87 ? -9.581 -9.207 -42.961 1.00 11.33 157 PRO B N 1
ATOM 1703 C CA . PRO B 1 87 ? -9.354 -7.980 -42.204 1.00 11.14 157 PRO B CA 1
ATOM 1704 C C . PRO B 1 87 ? -8.852 -8.264 -40.785 1.00 11.98 157 PRO B C 1
ATOM 1705 O O . PRO B 1 87 ? -9.247 -9.240 -40.159 1.00 13.91 157 PRO B O 1
ATOM 1709 N N . GLY B 1 88 ? -8.044 -7.367 -40.260 1.00 12.09 158 GLY B N 1
ATOM 1710 C CA . GLY B 1 88 ? -7.532 -7.479 -38.894 1.00 12.37 158 GLY B CA 1
ATOM 1711 C C . GLY B 1 88 ? -6.214 -6.757 -38.714 1.00 10.87 158 GLY B C 1
ATOM 1712 O O . GLY B 1 88 ? -5.689 -6.135 -39.657 1.00 11.59 158 GLY B O 1
ATOM 1713 N N . ILE B 1 89 ? -5.706 -6.883 -37.505 1.00 11.15 159 ILE B N 1
ATOM 1714 C CA . ILE B 1 89 ? -4.399 -6.349 -37.089 1.00 11.07 159 ILE B CA 1
ATOM 1715 C C . ILE B 1 89 ? -3.508 -7.566 -36.930 1.00 11.39 159 ILE B C 1
ATOM 1716 O O . ILE B 1 89 ? -3.890 -8.498 -36.210 1.00 11.22 159 ILE B O 1
ATOM 1721 N N . TYR B 1 90 ? -2.327 -7.542 -37.521 1.00 11.30 160 TYR B N 1
ATOM 1722 C CA . TYR B 1 90 ? -1.467 -8.727 -37.586 1.00 10.68 160 TYR B CA 1
ATOM 1723 C C . TYR B 1 90 ? -0.032 -8.373 -37.237 1.00 10.52 160 TYR B C 1
ATOM 1724 O O . TYR B 1 90 ? 0.450 -7.255 -37.493 1.00 10.83 160 TYR B O 1
ATOM 1733 N N . ALA B 1 91 ? 0.688 -9.365 -36.684 1.00 10.28 161 ALA B N 1
ATOM 1734 C CA . ALA B 1 91 ? 2.145 -9.200 -36.548 1.00 9.76 161 ALA B CA 1
ATOM 1735 C C . ALA B 1 91 ? 2.781 -10.581 -36.604 1.00 9.97 161 ALA B C 1
ATOM 1736 O O . ALA B 1 91 ? 2.174 -11.567 -36.137 1.00 10.58 161 ALA B O 1
ATOM 1738 N N . PHE B 1 92 ? 3.981 -10.656 -37.147 1.00 10.73 162 PHE B N 1
ATOM 1739 C CA . PHE B 1 92 ? 4.803 -11.881 -37.072 1.00 10.98 162 PHE B CA 1
ATOM 1740 C C . PHE B 1 92 ? 5.497 -11.890 -35.729 1.00 10.63 162 PHE B C 1
ATOM 1741 O O . PHE B 1 92 ? 6.027 -10.883 -35.251 1.00 11.43 162 PHE B O 1
ATOM 1749 N N . LYS B 1 93 ? 5.636 -13.089 -35.190 1.00 10.85 163 LYS B N 1
ATOM 1750 C CA . LYS B 1 93 ? 6.369 -13.383 -33.964 1.00 11.05 163 LYS B CA 1
ATOM 1751 C C . LYS B 1 93 ? 7.399 -14.452 -34.309 1.00 10.31 163 LYS B C 1
ATOM 1752 O O . LYS B 1 93 ? 7.031 -15.513 -34.847 1.00 11.10 163 LYS B O 1
ATOM 1758 N N . VAL B 1 94 ? 8.671 -14.176 -34.077 1.00 10.85 164 VAL B N 1
ATOM 1759 C CA . VAL B 1 94 ? 9.781 -15.121 -34.397 1.00 9.99 164 VAL B CA 1
ATOM 1760 C C . VAL B 1 94 ? 10.466 -15.473 -33.100 1.00 10.06 164 VAL B C 1
ATOM 1761 O O . VAL B 1 94 ? 10.945 -14.600 -32.346 1.00 10.48 164 VAL B O 1
ATOM 1765 N N . TYR B 1 95 ? 10.520 -16.780 -32.835 1.00 10.01 165 TYR B N 1
ATOM 1766 C CA . TYR B 1 95 ? 11.060 -17.262 -31.549 1.00 10.01 165 TYR B CA 1
ATOM 1767 C C . TYR B 1 95 ? 12.550 -17.581 -31.660 1.00 10.02 165 TYR B C 1
ATOM 1768 O O . TYR B 1 95 ? 13.018 -18.090 -32.689 1.00 10.43 165 TYR B O 1
ATOM 1777 N N . LYS B 1 96 ? 13.248 -17.331 -30.567 1.00 10.17 166 LYS B N 1
ATOM 1778 C CA . LYS B 1 96 ? 14.662 -17.734 -30.436 1.00 10.39 166 LYS B CA 1
ATOM 1779 C C . LYS B 1 96 ? 14.725 -19.254 -30.354 1.00 10.07 166 LYS B C 1
ATOM 1780 O O . LYS B 1 96 ? 13.834 -19.910 -29.807 1.00 10.72 166 LYS B O 1
ATOM 1786 N N . PRO B 1 97 ? 15.790 -19.861 -30.916 1.00 10.14 167 PRO B N 1
ATOM 1787 C CA . PRO B 1 97 ? 15.917 -21.300 -30.940 1.00 10.23 167 PRO B CA 1
ATOM 1788 C C . PRO B 1 97 ? 16.211 -21.884 -29.553 1.00 10.64 167 PRO B C 1
ATOM 1789 O O . PRO B 1 97 ? 16.558 -21.194 -28.594 1.00 10.74 167 PRO B O 1
ATOM 1793 N N . ALA 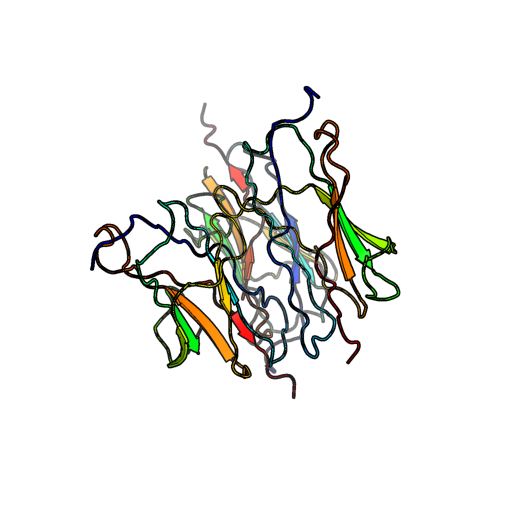B 1 98 ? 16.125 -23.204 -29.502 1.00 11.56 168 ALA B N 1
ATOM 1794 C CA . ALA B 1 98 ? 16.509 -23.950 -28.293 1.00 12.94 168 ALA B CA 1
ATOM 1795 C C . ALA B 1 98 ? 17.971 -23.664 -27.917 1.00 13.02 168 ALA B C 1
ATOM 1796 O O . ALA B 1 98 ? 18.872 -23.651 -28.783 1.00 13.96 168 ALA B O 1
ATOM 1798 N N . GLY B 1 99 ? 18.181 -23.356 -26.656 1.00 13.50 169 GLY B N 1
ATOM 1799 C CA . GLY B 1 99 ? 19.523 -23.075 -26.132 1.00 14.27 169 GLY B CA 1
ATOM 1800 C C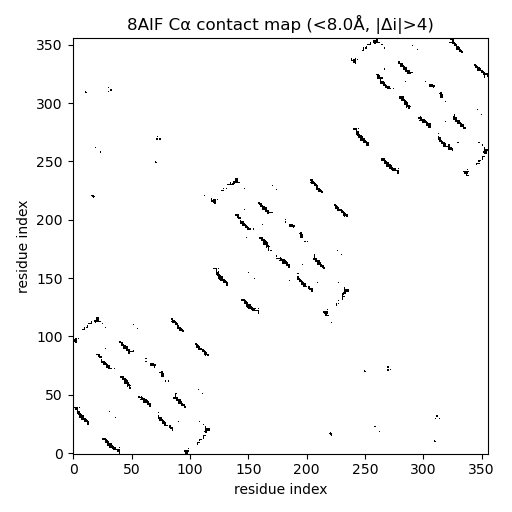 . GLY B 1 99 ? 20.045 -21.692 -26.467 1.00 14.16 169 GLY B C 1
ATOM 1801 O O . GLY B 1 99 ? 21.192 -21.396 -26.104 1.00 15.75 169 GLY B O 1
ATOM 1802 N N . TYR B 1 100 ? 19.281 -20.837 -27.119 1.00 12.62 170 TYR B N 1
ATOM 1803 C CA . TYR B 1 100 ? 19.721 -19.449 -27.336 1.00 13.14 170 TYR B CA 1
ATOM 1804 C C . TYR B 1 100 ? 19.939 -18.798 -25.984 1.00 14.69 170 TYR B C 1
ATOM 1805 O O . TYR B 1 100 ? 19.164 -18.966 -25.047 1.00 14.21 170 TYR B O 1
ATOM 1814 N N . PRO B 1 101 ? 20.994 -17.993 -25.819 1.00 19.35 171 PRO B N 1
ATOM 1815 C CA . PRO B 1 101 ? 21.264 -17.443 -24.497 1.00 24.24 171 PRO B CA 1
ATOM 1816 C C . PRO B 1 101 ? 20.127 -16.567 -23.951 1.00 22.73 171 PRO B C 1
ATOM 1817 O O . PRO B 1 101 ? 19.509 -15.858 -24.716 1.00 25.00 171 PRO B O 1
ATOM 1821 N N . ALA B 1 102 ? 19.798 -16.688 -22.668 1.00 26.18 172 ALA B N 1
ATOM 1822 C CA . ALA B 1 102 ? 18.789 -15.799 -22.044 1.00 29.61 172 ALA B CA 1
ATOM 1823 C C . ALA B 1 102 ? 19.357 -14.373 -22.149 1.00 32.15 172 ALA B C 1
ATOM 1824 O O . ALA B 1 102 ? 20.528 -14.199 -21.841 1.00 35.73 172 ALA B O 1
ATOM 1826 N N . ASN B 1 103 ? 18.593 -13.464 -22.758 1.00 32.66 173 ASN B N 1
ATOM 1827 C CA . ASN B 1 103 ? 18.911 -12.036 -23.002 1.00 32.63 173 ASN B CA 1
ATOM 1828 C C . ASN B 1 103 ? 17.645 -11.209 -22.759 1.00 32.12 173 ASN B C 1
ATOM 1829 O O . ASN B 1 103 ? 17.650 -9.994 -23.091 1.00 32.13 173 ASN B O 1
ATOM 1834 N N . GLY B 1 104 ? 16.587 -11.815 -22.209 1.00 31.22 174 GLY B N 1
ATOM 1835 C CA . GLY B 1 104 ? 15.434 -11.028 -21.734 1.00 29.82 174 GLY B CA 1
ATOM 1836 C C . GLY B 1 104 ? 14.133 -11.367 -22.428 1.00 31.85 174 GLY B C 1
ATOM 1837 O O . GLY B 1 104 ? 13.091 -11.220 -21.777 1.00 43.49 174 GLY B O 1
ATOM 1838 N N . SER B 1 105 ? 14.144 -11.722 -23.711 1.00 30.78 175 SER B N 1
ATOM 1839 C CA . SER B 1 105 ? 12.919 -12.151 -24.433 1.00 24.69 175 SER B CA 1
ATOM 1840 C C . SER B 1 105 ? 13.273 -13.319 -25.331 1.00 20.19 175 SER B C 1
ATOM 1841 O O . SER B 1 105 ? 14.347 -13.334 -25.935 1.00 25.65 175 SER B O 1
ATOM 1844 N N . THR B 1 106 ? 12.373 -14.275 -25.429 1.00 15.47 176 THR B N 1
ATOM 1845 C CA . THR B 1 106 ? 12.649 -15.413 -26.303 1.00 12.90 176 THR B CA 1
ATOM 1846 C C . THR B 1 106 ? 11.964 -15.281 -27.642 1.00 11.77 176 THR B C 1
ATOM 1847 O O . THR B 1 106 ? 11.810 -16.273 -28.338 1.00 11.24 176 THR B O 1
ATOM 1851 N N . PHE B 1 107 ? 11.638 -14.061 -28.067 1.00 11.30 177 PHE B N 1
ATOM 1852 C CA . PHE B 1 107 ? 11.019 -13.843 -29.386 1.00 11.49 177 PHE B CA 1
ATOM 1853 C C . PHE B 1 107 ? 11.153 -12.365 -29.741 1.00 11.38 177 PHE B C 1
ATOM 1854 O O . PHE B 1 107 ? 11.479 -11.531 -28.892 1.00 14.31 177 PHE B O 1
ATOM 1862 N N . GLU B 1 108 ? 10.915 -12.089 -31.010 1.00 10.99 178 GLU B N 1
ATOM 1863 C CA . GLU B 1 108 ? 10.881 -10.759 -31.639 1.00 12.13 178 GLU B CA 1
ATOM 1864 C C . GLU B 1 108 ? 9.548 -10.656 -32.349 1.00 11.94 178 GLU B C 1
ATOM 1865 O O . GLU B 1 108 ? 9.196 -11.569 -33.125 1.00 13.02 178 GLU B O 1
ATOM 1871 N N . TRP B 1 109 ? 8.857 -9.534 -32.172 1.00 11.77 179 TRP B N 1
ATOM 1872 C CA . TRP B 1 109 ? 7.673 -9.215 -32.954 1.00 11.08 179 TRP B CA 1
ATOM 1873 C C . TRP B 1 109 ? 8.035 -8.273 -34.096 1.00 11.72 179 TRP B C 1
ATOM 1874 O O . TRP B 1 109 ? 8.857 -7.354 -33.903 1.00 13.00 179 TRP B O 1
ATOM 1885 N N . SER B 1 110 ? 7.398 -8.457 -35.231 1.00 11.24 180 SER B N 1
ATOM 1886 C CA . SER B 1 110 ? 7.359 -7.438 -36.293 1.00 12.10 180 SER B CA 1
ATOM 1887 C C . SER B 1 110 ? 6.545 -6.220 -35.817 1.00 11.18 180 SER B C 1
ATOM 1888 O O . SER B 1 110 ? 5.866 -6.268 -34.802 1.00 12.05 180 SER B O 1
ATOM 1891 N N . GLU B 1 111 ? 6.639 -5.139 -36.577 1.00 10.99 181 GLU B N 1
ATOM 1892 C CA . GLU B 1 111 ? 5.633 -4.079 -36.445 1.00 13.67 181 GLU B CA 1
ATOM 1893 C C . GLU B 1 111 ? 4.276 -4.618 -36.894 1.00 11.42 181 GLU B C 1
ATOM 1894 O O . GLU B 1 111 ? 4.203 -5.488 -37.778 1.00 11.85 181 GLU B O 1
ATOM 1900 N N . PRO B 1 112 ? 3.174 -4.105 -36.304 1.00 12.03 182 PRO B N 1
ATOM 1901 C CA . PRO B 1 112 ? 1.844 -4.467 -36.765 1.00 11.98 182 PRO B CA 1
ATOM 1902 C C . PRO B 1 112 ? 1.597 -4.051 -38.216 1.00 11.54 182 PRO B C 1
ATOM 1903 O O . PRO B 1 112 ? 2.116 -3.049 -38.688 1.00 12.88 182 PRO B O 1
ATOM 1907 N N . MET B 1 113 ? 0.672 -4.784 -38.841 1.00 10.83 183 MET B N 1
ATOM 1908 C CA . MET B 1 113 ? 0.196 -4.572 -40.215 1.00 11.31 183 MET B CA 1
ATOM 1909 C C . MET B 1 113 ? -1.331 -4.616 -40.135 1.00 11.16 183 MET B C 1
ATOM 1910 O O . MET B 1 113 ? -1.869 -5.533 -39.489 1.00 12.71 183 MET B O 1
ATOM 1915 N N . ARG B 1 114 ? -2.020 -3.685 -40.779 1.00 10.86 184 ARG B N 1
ATOM 1916 C CA . ARG B 1 114 ? -3.477 -3.592 -40.620 1.00 11.13 184 ARG B CA 1
ATOM 1917 C C . ARG B 1 114 ? -4.152 -3.690 -41.976 1.00 10.45 184 ARG B C 1
ATOM 1918 O O . ARG B 1 114 ? -3.803 -2.993 -42.926 1.00 11.04 184 ARG B O 1
ATOM 1926 N N . LEU B 1 115 ? -5.177 -4.534 -41.989 1.00 10.52 185 LEU B N 1
ATOM 1927 C CA . LEU B 1 115 ? -6.008 -4.793 -43.186 1.00 10.44 185 LEU B CA 1
ATOM 1928 C C . LEU B 1 115 ? -7.466 -4.487 -42.852 1.00 10.73 185 LEU B C 1
ATOM 1929 O O . LEU B 1 115 ? -7.979 -4.931 -41.819 1.00 12.76 185 LEU B O 1
ATOM 1934 N N . ALA B 1 116 ? -8.117 -3.773 -43.756 1.00 10.76 186 ALA B N 1
ATOM 1935 C CA . ALA B 1 116 ? -9.537 -3.398 -43.620 1.00 11.26 186 ALA B CA 1
ATOM 1936 C C . ALA B 1 116 ? -10.420 -4.306 -44.452 1.00 10.61 186 ALA B C 1
ATOM 1937 O O . ALA B 1 116 ? -10.029 -4.785 -45.523 1.00 11.87 186 ALA B O 1
ATOM 1939 N N . LYS B 1 117 ? -11.669 -4.353 -44.041 1.00 11.08 187 LYS B N 1
ATOM 1940 C CA . LYS B 1 117 ? -12.757 -4.875 -44.858 1.00 11.74 187 LYS B CA 1
ATOM 1941 C C . LYS B 1 117 ? -12.928 -3.952 -46.055 1.00 10.91 187 LYS B C 1
ATOM 1942 O O . LYS B 1 117 ? -13.104 -2.734 -45.871 1.00 12.08 187 LYS B O 1
ATOM 1948 N N . CYS B 1 118 ? -12.900 -4.483 -47.258 1.00 11.07 188 CYS B N 1
ATOM 1949 C CA . CYS B 1 118 ? -13.143 -3.752 -48.511 1.00 11.02 188 CYS B CA 1
ATOM 1950 C C . CYS B 1 118 ? -14.037 -4.626 -49.383 1.00 11.87 188 CYS B C 1
ATOM 1951 O O . CYS B 1 118 ? -13.580 -5.324 -50.291 1.00 13.08 188 CYS B O 1
ATOM 1954 N N . ASP B 1 119 ? -15.311 -4.594 -49.076 1.00 12.19 189 ASP B N 1
ATOM 1955 C CA A ASP B 1 119 ? -16.332 -5.387 -49.804 0.47 13.84 189 ASP B CA 1
ATOM 1956 C CA B ASP B 1 119 ? -16.376 -5.394 -49.732 0.53 14.00 189 ASP B CA 1
ATOM 1957 C C . ASP B 1 119 ? -17.443 -4.451 -50.271 1.00 13.82 189 ASP B C 1
ATOM 1958 O O . ASP B 1 119 ? -18.607 -4.602 -49.877 1.00 17.05 189 ASP B O 1
ATOM 1967 N N . GLU B 1 120 ? -17.076 -3.491 -51.078 1.00 13.60 190 GLU B N 1
ATOM 1968 C CA . GLU B 1 120 ? -18.052 -2.526 -51.576 1.00 13.64 190 GLU B CA 1
ATOM 1969 C C . GLU B 1 120 ? -19.089 -3.162 -52.501 1.00 17.04 190 GLU B C 1
ATOM 1970 O O . GLU B 1 120 ? -20.246 -2.697 -52.504 1.00 19.32 190 GLU B O 1
ATOM 1977 N N . ASP C 1 1 ? 7.888 33.527 -22.864 1.00 14.89 71 ASP C N 1
ATOM 1978 C CA . ASP C 1 1 ? 6.995 34.192 -23.838 1.00 14.53 71 ASP C CA 1
ATOM 1979 C C . ASP C 1 1 ? 5.905 33.216 -24.282 1.00 14.05 71 ASP C C 1
ATOM 1980 O O . ASP C 1 1 ? 5.873 32.090 -23.753 1.00 14.01 71 ASP C O 1
ATOM 1985 N N . LYS C 1 2 ? 5.038 33.630 -25.203 1.00 14.63 72 LYS C N 1
ATOM 1986 C CA . LYS C 1 2 ? 3.846 32.865 -25.647 1.00 15.79 72 LYS C CA 1
ATOM 1987 C C . LYS C 1 2 ? 4.185 31.488 -26.196 1.00 14.10 72 LYS C C 1
ATOM 1988 O O . LYS C 1 2 ? 3.311 30.619 -26.255 1.00 16.14 72 LYS C O 1
ATOM 1994 N N . ARG C 1 3 ? 5.414 31.278 -26.622 1.00 12.40 73 ARG C N 1
ATOM 1995 C CA . ARG C 1 3 ? 5.799 29.959 -27.199 1.00 12.23 73 ARG C CA 1
ATOM 1996 C C . ARG C 1 3 ? 5.721 28.870 -26.145 1.00 12.84 73 ARG C C 1
ATOM 1997 O O . ARG C 1 3 ? 5.462 27.710 -26.505 1.00 15.09 73 ARG C O 1
ATOM 2005 N N . TRP C 1 4 ? 5.934 29.238 -24.893 1.00 13.23 74 TRP C N 1
ATOM 2006 C CA . TRP C 1 4 ? 5.991 28.220 -23.827 1.00 13.28 74 TRP C CA 1
ATOM 2007 C C . TRP C 1 4 ? 4.611 27.670 -23.530 1.00 13.78 74 TRP C C 1
ATOM 2008 O O . TRP C 1 4 ? 3.708 28.408 -23.228 1.00 14.58 74 TRP C O 1
ATOM 2019 N N . ASP C 1 5 ? 4.487 26.348 -23.567 1.00 13.71 75 ASP C N 1
ATOM 2020 C CA . ASP C 1 5 ? 3.213 25.645 -23.260 1.00 15.71 75 ASP C CA 1
ATOM 2021 C C . ASP C 1 5 ? 3.050 25.412 -21.753 1.00 17.36 75 ASP C C 1
ATOM 2022 O O . ASP C 1 5 ? 2.095 24.739 -21.386 1.00 19.66 75 ASP C O 1
ATOM 2027 N N . GLN C 1 6 ? 3.917 25.966 -20.904 1.00 16.56 76 GLN C N 1
ATOM 2028 C CA . GLN C 1 6 ? 3.820 25.936 -19.417 1.00 18.87 76 GLN C CA 1
ATOM 2029 C C . GLN C 1 6 ? 4.189 24.542 -18.888 1.00 19.46 76 GLN C C 1
ATOM 2030 O O . GLN C 1 6 ? 4.054 24.325 -17.686 1.00 23.49 76 GLN C O 1
ATOM 2036 N N . SER C 1 7 ? 4.769 23.687 -19.732 1.00 17.75 77 SER C N 1
ATOM 2037 C CA . SER C 1 7 ? 5.390 22.417 -19.266 1.00 18.22 77 SER C CA 1
ATOM 2038 C C . SER C 1 7 ? 6.641 22.759 -18.447 1.00 16.30 77 SER C C 1
ATOM 2039 O O . SER C 1 7 ? 7.273 23.809 -18.649 1.00 16.58 77 SER C O 1
ATOM 2042 N N . ASP C 1 8 ? 7.030 21.888 -17.515 1.00 17.74 78 ASP C N 1
ATOM 2043 C CA . ASP C 1 8 ? 8.213 22.140 -16.660 1.00 18.44 78 ASP C CA 1
ATOM 2044 C C . ASP C 1 8 ? 8.825 20.799 -16.258 1.00 15.95 78 ASP C C 1
ATOM 2045 O O . ASP C 1 8 ? 8.359 20.174 -15.287 1.00 18.76 78 ASP C O 1
ATOM 2050 N N . LEU C 1 9 ? 9.734 20.309 -17.076 1.00 15.49 79 LEU C N 1
ATOM 2051 C CA A LEU C 1 9 ? 10.319 18.971 -16.870 0.69 14.57 79 LEU C CA 1
ATOM 2052 C CA B LEU C 1 9 ? 10.345 18.968 -16.902 0.31 14.27 79 LEU C CA 1
ATOM 2053 C C . LEU C 1 9 ? 11.561 19.107 -15.988 1.00 13.71 79 LEU C C 1
ATOM 2054 O O . LEU C 1 9 ? 12.338 20.002 -16.192 1.00 14.67 79 LEU C O 1
ATOM 2063 N N . HIS C 1 10 ? 11.744 18.135 -15.094 1.00 13.78 80 HIS C N 1
ATOM 2064 C CA . HIS C 1 10 ? 12.892 18.057 -14.158 1.00 14.81 80 HIS C CA 1
ATOM 2065 C C . HIS C 1 10 ? 13.457 16.651 -14.217 1.00 13.37 80 HIS C C 1
ATOM 2066 O O . HIS C 1 10 ? 12.671 15.707 -14.142 1.00 15.12 80 HIS C O 1
ATOM 2073 N N . ILE C 1 11 ? 14.773 16.538 -14.279 1.00 12.95 81 ILE C N 1
ATOM 2074 C CA . ILE C 1 11 ? 15.397 15.205 -14.228 1.00 12.93 81 ILE C CA 1
ATOM 2075 C C . ILE C 1 11 ? 15.205 14.678 -12.809 1.00 13.33 81 ILE C C 1
ATOM 2076 O O . ILE C 1 11 ? 15.588 15.326 -11.824 1.00 16.56 81 ILE C O 1
ATOM 2081 N N . SER C 1 12 ? 14.567 13.527 -12.696 1.00 12.78 82 SER C N 1
ATOM 2082 C CA . SER C 1 12 ? 14.241 12.938 -11.378 1.00 12.68 82 SER C CA 1
ATOM 2083 C C . SER C 1 12 ? 15.146 11.744 -11.046 1.00 15.08 82 SER C C 1
ATOM 2084 O O . SER C 1 12 ? 15.347 11.496 -9.873 1.00 18.00 82 SER C O 1
ATOM 2087 N N . ASP C 1 13 ? 15.589 10.979 -12.036 1.00 15.85 83 ASP C N 1
ATOM 2088 C CA . ASP C 1 13 ? 16.359 9.722 -11.791 1.00 18.18 83 ASP C CA 1
ATOM 2089 C C . ASP C 1 13 ? 17.218 9.548 -13.033 1.00 13.54 83 ASP C C 1
ATOM 2090 O O . ASP C 1 13 ? 16.869 10.012 -14.106 1.00 11.21 83 ASP C O 1
ATOM 2095 N N . GLN C 1 14 ? 18.274 8.768 -12.887 1.00 13.20 84 GLN C N 1
ATOM 2096 C CA . GLN C 1 14 ? 19.042 8.286 -14.049 1.00 11.65 84 GLN C CA 1
ATOM 2097 C C . GLN C 1 14 ? 19.763 7.002 -13.628 1.00 10.32 84 GLN C C 1
ATOM 2098 O O . GLN C 1 14 ? 19.758 6.646 -12.436 1.00 10.77 84 GLN C O 1
ATOM 2104 N N . THR C 1 15 ? 20.376 6.353 -14.597 1.00 9.57 85 THR C N 1
ATOM 2105 C CA . THR C 1 15 ? 21.190 5.180 -14.304 1.00 9.71 85 THR C CA 1
ATOM 2106 C C . THR C 1 15 ? 22.100 5.487 -13.109 1.00 9.84 85 THR C C 1
ATOM 2107 O O . THR C 1 15 ? 22.780 6.525 -13.117 1.00 10.74 85 THR C O 1
ATOM 2111 N N . ASP C 1 16 ? 22.119 4.590 -12.137 1.00 10.46 86 ASP C N 1
ATOM 2112 C CA . ASP C 1 16 ? 22.942 4.738 -10.926 1.00 10.55 86 ASP C CA 1
ATOM 2113 C C . ASP C 1 16 ? 24.193 3.889 -11.084 1.00 10.02 86 ASP C C 1
ATOM 2114 O O . ASP C 1 16 ? 24.113 2.649 -10.955 1.00 11.05 86 ASP C O 1
ATOM 2119 N N . THR C 1 17 ? 25.327 4.533 -11.352 1.00 10.53 87 THR C N 1
ATOM 2120 C CA . THR C 1 17 ? 26.575 3.767 -11.611 1.00 11.19 87 THR C CA 1
ATOM 2121 C C . THR C 1 17 ? 27.461 3.687 -10.366 1.00 11.04 87 THR C C 1
ATOM 2122 O O . THR C 1 17 ? 28.675 3.427 -10.516 1.00 11.93 87 THR C O 1
ATOM 2126 N N . LYS C 1 18 ? 26.883 3.795 -9.176 1.00 10.88 88 LYS C N 1
ATOM 2127 C CA . LYS C 1 18 ? 27.636 3.595 -7.923 1.00 11.96 88 LYS C CA 1
ATOM 2128 C C . LYS C 1 18 ? 28.394 2.275 -7.995 1.00 10.91 88 LYS C C 1
ATOM 2129 O O . LYS C 1 18 ? 27.923 1.292 -8.602 1.00 10.87 88 LYS C O 1
ATOM 2135 N N . GLY C 1 19 ? 29.543 2.214 -7.376 1.00 11.09 89 GLY C N 1
ATOM 2136 C CA . GLY C 1 19 ? 30.385 1.012 -7.444 1.00 10.68 89 GLY C CA 1
ATOM 2137 C C . GLY C 1 19 ? 30.927 0.824 -8.853 1.00 10.48 89 GLY C C 1
ATOM 2138 O O . GLY C 1 19 ? 31.251 1.811 -9.539 1.00 12.20 89 GLY C O 1
ATOM 2139 N N . THR C 1 20 ? 31.064 -0.425 -9.274 1.00 11.00 90 THR C N 1
ATOM 2140 C CA . THR C 1 20 ? 31.621 -0.735 -10.611 1.00 11.53 90 THR C CA 1
ATOM 2141 C C . THR C 1 20 ? 30.501 -1.268 -11.492 1.00 11.11 90 THR C C 1
ATOM 2142 O O . THR C 1 20 ? 29.966 -2.353 -11.174 1.00 13.64 90 THR C O 1
ATOM 2146 N N . VAL C 1 21 ? 30.203 -0.540 -12.551 1.00 11.60 91 VAL C N 1
ATOM 2147 C CA . VAL C 1 21 ? 29.195 -0.936 -13.565 1.00 12.45 91 VAL C CA 1
ATOM 2148 C C . VAL C 1 21 ? 29.900 -0.966 -14.922 1.00 13.99 91 VAL C C 1
ATOM 2149 O O . VAL C 1 21 ? 30.491 0.041 -15.296 1.00 13.67 91 VAL C O 1
ATOM 2153 N N . CYS C 1 22 ? 29.975 -2.128 -15.559 1.00 17.06 92 CYS C N 1
ATOM 2154 C CA . CYS C 1 22 ? 30.828 -2.339 -16.753 1.00 18.48 92 CYS C CA 1
ATOM 2155 C C . CYS C 1 22 ? 30.085 -1.974 -18.031 1.00 16.35 92 CYS C C 1
ATOM 2156 O O . CYS C 1 22 ? 28.904 -2.307 -18.167 1.00 18.35 92 CYS C O 1
ATOM 2159 N N . SER C 1 23 ? 30.784 -1.358 -18.965 1.00 16.63 93 SER C N 1
ATOM 2160 C CA A SER C 1 23 ? 30.339 -1.313 -20.373 0.94 16.29 93 SER C CA 1
ATOM 2161 C CA B SER C 1 23 ? 30.356 -1.311 -20.386 0.06 16.98 93 SER C CA 1
ATOM 2162 C C . SER C 1 23 ? 30.334 -2.745 -20.897 1.00 18.47 93 SER C C 1
ATOM 2163 O O . SER C 1 23 ? 31.131 -3.568 -20.464 1.00 21.47 93 SER C O 1
ATOM 2168 N N . PRO C 1 24 ? 29.454 -3.140 -21.834 1.00 16.87 94 PRO C N 1
ATOM 2169 C CA . PRO C 1 24 ? 28.436 -2.282 -22.434 1.00 16.27 94 PRO C CA 1
ATOM 2170 C C . PRO C 1 24 ? 27.186 -2.154 -21.562 1.00 15.42 94 PRO C C 1
ATOM 2171 O O . PRO C 1 24 ? 26.757 -3.104 -20.916 1.00 17.50 94 PRO C O 1
ATOM 2175 N N . PHE C 1 25 ? 26.609 -0.961 -21.548 1.00 14.89 95 PHE C N 1
ATOM 2176 C CA . PHE C 1 25 ? 25.465 -0.674 -20.661 1.00 15.12 95 PHE C CA 1
ATOM 2177 C C . PHE C 1 25 ? 24.660 0.454 -21.285 1.00 13.58 95 PHE C C 1
ATOM 2178 O O . PHE C 1 25 ? 25.211 1.493 -21.602 1.00 14.43 95 PHE C O 1
ATOM 2186 N N . ALA C 1 26 ? 23.359 0.281 -21.437 1.00 14.26 96 ALA C N 1
ATOM 2187 C CA . ALA C 1 26 ? 22.450 1.391 -21.805 1.00 13.31 96 ALA C CA 1
ATOM 2188 C C . ALA C 1 26 ? 22.285 2.362 -20.637 1.00 11.47 96 ALA C C 1
ATOM 2189 O O . ALA C 1 26 ? 22.472 1.999 -19.480 1.00 13.43 96 ALA C O 1
ATOM 2191 N N . LEU C 1 27 ? 21.962 3.621 -20.975 1.00 11.26 97 LEU C N 1
ATOM 2192 C CA . LEU C 1 27 ? 21.731 4.689 -19.991 1.00 9.99 97 LEU C CA 1
ATOM 2193 C C . LEU C 1 27 ? 20.345 5.312 -20.186 1.00 9.70 97 LEU C C 1
ATOM 2194 O O . LEU C 1 27 ? 19.880 5.400 -21.317 1.00 11.10 97 LEU C O 1
ATOM 2199 N N . PHE C 1 28 ? 19.763 5.759 -19.088 1.00 9.09 98 PHE C N 1
ATOM 2200 C CA . PHE C 1 28 ? 18.433 6.407 -19.136 1.00 9.95 98 PHE C CA 1
ATOM 2201 C C . PHE C 1 28 ? 18.394 7.522 -18.105 1.00 9.71 98 PHE C C 1
ATOM 2202 O O . PHE C 1 28 ? 19.160 7.573 -17.136 1.00 9.72 98 PHE C O 1
ATOM 2210 N N . ALA C 1 29 ? 17.424 8.395 -18.314 1.0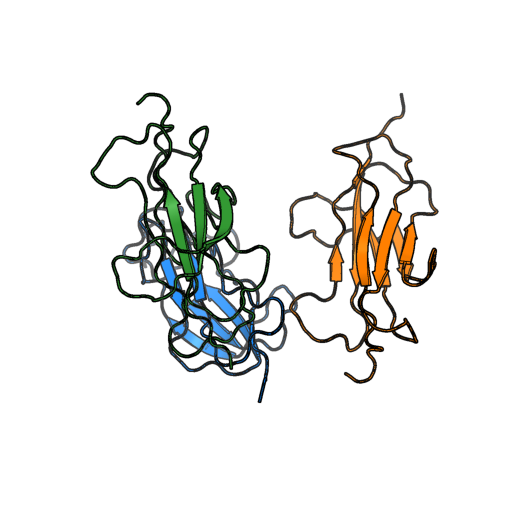0 9.63 99 ALA C N 1
ATOM 2211 C CA . ALA C 1 29 ? 16.948 9.324 -17.282 1.00 10.09 99 ALA C CA 1
ATOM 2212 C C . ALA C 1 29 ? 15.407 9.339 -17.324 1.00 9.85 99 ALA C C 1
ATOM 2213 O O . ALA C 1 29 ? 14.810 9.140 -18.407 1.00 10.88 99 ALA C O 1
ATOM 2215 N N . VAL C 1 30 ? 14.823 9.625 -16.173 1.00 10.18 100 VAL C N 1
ATOM 2216 C CA A VAL C 1 30 ? 13.357 9.848 -16.034 0.62 11.20 100 VAL C CA 1
ATOM 2217 C CA B VAL C 1 30 ? 13.360 9.879 -16.105 0.38 11.10 100 VAL C CA 1
ATOM 2218 C C . VAL C 1 30 ? 13.141 11.286 -15.593 1.00 11.71 100 VAL C C 1
ATOM 2219 O O . VAL C 1 30 ? 13.953 11.817 -14.776 1.00 12.23 100 VAL C O 1
ATOM 2226 N N . LEU C 1 31 ? 12.115 11.887 -16.147 1.00 11.38 101 LEU C N 1
ATOM 2227 C CA . LEU C 1 31 ? 11.812 13.315 -15.886 1.00 12.49 101 LEU C CA 1
ATOM 2228 C C . LEU C 1 31 ? 10.356 13.486 -15.462 1.00 13.03 101 LEU C C 1
ATOM 2229 O O . LEU C 1 31 ? 9.458 12.954 -16.118 1.00 14.30 101 LEU C O 1
ATOM 2234 N N . GLU C 1 32 ? 10.155 14.268 -14.422 1.00 14.36 102 GLU C N 1
ATOM 2235 C CA . GLU C 1 32 ? 8.787 14.598 -13.989 1.00 14.62 102 GLU C CA 1
ATOM 2236 C C . GLU C 1 32 ? 8.386 15.946 -14.597 1.00 16.21 102 GLU C C 1
ATOM 2237 O O . GLU C 1 32 ? 9.191 16.876 -14.588 1.00 16.45 102 GLU C O 1
ATOM 2243 N N . ASN C 1 33 ? 7.153 16.052 -15.060 1.00 15.84 103 ASN C N 1
ATOM 2244 C CA . ASN C 1 33 ? 6.555 17.322 -15.522 1.00 18.58 103 ASN C CA 1
ATOM 2245 C C . ASN C 1 33 ? 5.693 17.873 -14.389 1.00 19.67 103 ASN C C 1
ATOM 2246 O O . ASN C 1 33 ? 4.656 17.255 -14.110 1.00 24.34 103 ASN C O 1
ATOM 2251 N N . THR C 1 34 ? 6.139 18.953 -13.741 1.00 21.07 104 THR C N 1
ATOM 2252 C CA . THR C 1 34 ? 5.392 19.626 -12.644 1.00 25.77 104 THR C CA 1
ATOM 2253 C C . THR C 1 34 ? 4.576 20.807 -13.189 1.00 46.20 104 THR C C 1
ATOM 2254 O O . THR C 1 34 ? 3.920 21.504 -12.391 1.00 43.07 104 THR C O 1
ATOM 2258 N N . GLY C 1 35 ? 4.612 20.971 -14.504 1.00 37.62 105 GLY C N 1
ATOM 2259 C CA . GLY C 1 35 ? 3.908 22.069 -15.176 1.00 34.95 105 GLY C CA 1
ATOM 2260 C C . GLY C 1 35 ? 2.693 21.568 -15.915 1.00 38.64 105 GLY C C 1
ATOM 2261 O O . GLY C 1 35 ? 2.202 20.452 -15.610 1.00 35.08 105 GLY C O 1
ATOM 2262 N N . GLU C 1 36 ? 2.186 22.394 -16.831 1.00 35.00 106 GLU C N 1
ATOM 2263 C CA . GLU C 1 36 ? 1.070 22.005 -17.717 1.00 37.47 106 GLU C CA 1
ATOM 2264 C C . GLU C 1 36 ? 1.593 20.931 -18.678 1.00 35.21 106 GLU C C 1
ATOM 2265 O O . GLU C 1 36 ? 2.842 20.689 -18.755 1.00 30.96 106 GLU C O 1
ATOM 2271 N N . LYS C 1 37 ? 0.680 20.306 -19.404 1.00 34.15 107 LYS C N 1
ATOM 2272 C CA A LYS C 1 37 ? 0.992 19.148 -20.284 0.50 34.82 107 LYS C CA 1
ATOM 2273 C CA B LYS C 1 37 ? 0.992 19.148 -20.284 0.50 34.77 107 LYS C CA 1
ATOM 2274 C C . LYS C 1 37 ? 1.889 19.607 -21.442 1.00 34.26 107 LYS C C 1
ATOM 2275 O O . LYS C 1 37 ? 1.772 20.773 -21.861 1.00 32.23 107 LYS C O 1
ATOM 2283 N N . LEU C 1 38 ? 2.723 18.691 -21.930 1.00 32.04 108 LEU C N 1
ATOM 2284 C CA . LEU C 1 38 ? 3.654 18.935 -23.053 1.00 32.68 108 LEU C CA 1
ATOM 2285 C C . LEU C 1 38 ? 2.898 18.857 -24.397 1.00 33.62 108 LEU C C 1
ATOM 2286 O O . LEU C 1 38 ? 2.291 17.798 -24.691 1.00 39.54 108 LEU C O 1
ATOM 2291 N N . LYS C 1 39 ? 2.891 19.966 -25.163 1.00 30.35 109 LYS C N 1
ATOM 2292 C CA . LYS C 1 39 ? 2.011 20.202 -26.345 1.00 26.85 109 LYS C CA 1
ATOM 2293 C C . LYS C 1 39 ? 2.780 20.704 -27.577 1.00 26.21 109 LYS C C 1
ATOM 2294 O O . LYS C 1 39 ? 2.660 20.119 -28.689 1.00 32.85 109 LYS C O 1
ATOM 2297 N N . LYS C 1 40 ? 3.437 21.834 -27.427 1.00 18.42 110 LYS C N 1
ATOM 2298 C CA . LYS C 1 40 ? 4.164 22.522 -28.533 1.00 19.04 110 LYS C CA 1
ATOM 2299 C C . LYS C 1 40 ? 5.618 22.789 -28.114 1.00 17.34 110 LYS C C 1
ATOM 2300 O O . LYS C 1 40 ? 6.428 23.010 -29.006 1.00 24.11 110 LYS C O 1
ATOM 2306 N N . SER C 1 41 ? 5.941 22.754 -26.830 1.00 13.09 111 SER C N 1
ATOM 2307 C CA . SER C 1 41 ? 7.309 23.086 -26.379 1.00 12.62 111 SER C CA 1
ATOM 2308 C C . SER C 1 41 ? 8.211 21.852 -26.476 1.00 12.32 111 SER C C 1
ATOM 2309 O O . SER C 1 41 ? 7.859 20.781 -25.960 1.00 14.19 111 SER C O 1
ATOM 2312 N N . LYS C 1 42 ? 9.340 21.996 -27.156 1.00 11.69 112 LYS C N 1
ATOM 2313 C CA . LYS C 1 42 ? 10.309 20.907 -27.374 1.00 12.39 112 LYS C CA 1
ATOM 2314 C C . LYS C 1 42 ? 11.381 20.978 -26.289 1.00 11.54 112 LYS C C 1
ATOM 2315 O O . LYS C 1 42 ? 11.992 22.023 -26.101 1.00 11.96 112 LYS C O 1
ATOM 2321 N N . TRP C 1 43 ? 11.588 19.861 -25.618 1.00 11.17 113 TRP C N 1
ATOM 2322 C CA . TRP C 1 43 ? 12.588 19.708 -24.555 1.00 11.19 113 TRP C CA 1
ATOM 2323 C C . TRP C 1 43 ? 13.747 18.860 -25.108 1.00 10.44 113 TRP C C 1
ATOM 2324 O O . TRP C 1 43 ? 13.690 17.615 -25.187 1.00 11.17 113 TRP C O 1
ATOM 2335 N N . LYS C 1 44 ? 14.790 19.563 -25.542 1.00 10.30 114 LYS C N 1
ATOM 2336 C CA . LYS C 1 44 ? 15.969 18.911 -26.130 1.00 10.32 114 LYS C CA 1
ATOM 2337 C C . LYS C 1 44 ? 16.739 18.177 -25.040 1.00 9.99 114 LYS C C 1
ATOM 2338 O O . LYS C 1 44 ? 16.993 18.726 -23.953 1.00 10.33 114 LYS C O 1
ATOM 2344 N N . TRP C 1 45 ? 17.174 16.978 -25.371 1.00 9.86 115 TRP C N 1
ATOM 2345 C CA . TRP C 1 45 ? 18.157 16.260 -24.528 1.00 9.88 115 TRP C CA 1
ATOM 2346 C C . TRP C 1 45 ? 19.361 15.831 -25.364 1.00 9.62 115 TRP C C 1
ATOM 2347 O O . TRP C 1 45 ? 19.245 15.573 -26.541 1.00 10.38 115 TRP C O 1
ATOM 2358 N N . GLU C 1 46 ? 20.503 15.794 -24.695 1.00 9.22 116 GLU C N 1
ATOM 2359 C CA . GLU C 1 46 ? 21.772 15.316 -25.249 1.00 9.73 116 GLU C CA 1
ATOM 2360 C C . GLU C 1 46 ? 22.429 14.394 -24.239 1.00 9.87 116 GLU C C 1
ATOM 2361 O O . GLU C 1 46 ? 22.502 14.734 -23.072 1.00 11.00 116 GLU C O 1
ATOM 2367 N N . LEU C 1 47 ? 22.921 13.261 -24.718 1.00 10.28 117 LEU C N 1
ATOM 2368 C CA . LEU C 1 47 ? 23.776 12.422 -23.891 1.00 10.44 117 LEU C CA 1
ATOM 2369 C C . LEU C 1 47 ? 25.231 12.736 -24.255 1.00 10.69 117 LEU C C 1
ATOM 2370 O O . LEU C 1 47 ? 25.612 12.487 -25.404 1.00 13.85 117 LEU C O 1
ATOM 2375 N N . HIS C 1 48 ? 25.950 13.348 -23.313 1.00 11.27 118 HIS C N 1
ATOM 2376 C CA . HIS C 1 48 ? 27.369 13.726 -23.464 1.00 11.99 118 HIS C CA 1
ATOM 2377 C C . HIS C 1 48 ? 28.278 12.647 -22.912 1.00 13.18 118 HIS C C 1
ATOM 2378 O O . HIS C 1 48 ? 28.059 12.193 -21.796 1.00 13.10 118 HIS C O 1
ATOM 2385 N N . LYS C 1 49 ? 29.347 12.365 -23.644 1.00 14.09 119 LYS C N 1
ATOM 2386 C CA . LYS C 1 49 ? 30.541 11.680 -23.096 1.00 14.22 119 LYS C CA 1
ATOM 2387 C C . LYS C 1 49 ? 31.449 12.788 -22.562 1.00 16.32 119 LYS C C 1
ATOM 2388 O O . LYS C 1 49 ? 31.841 13.693 -23.333 1.00 17.85 119 LYS C O 1
ATOM 2394 N N . LEU C 1 50 ? 31.722 12.750 -21.274 1.00 19.17 120 LEU C N 1
ATOM 2395 C CA . LEU C 1 50 ? 32.537 13.750 -20.548 1.00 21.26 120 LEU C CA 1
ATOM 2396 C C . LEU C 1 50 ? 34.000 13.253 -20.428 1.00 22.92 120 LEU C C 1
ATOM 2397 O O . LEU C 1 50 ? 34.253 12.071 -20.408 1.00 24.79 120 LEU C O 1
ATOM 2402 N N . GLU C 1 51 ? 34.984 14.144 -20.322 1.00 34.10 121 GLU C N 1
ATOM 2403 C CA . GLU C 1 51 ? 36.405 13.736 -20.119 1.00 35.46 121 GLU C CA 1
ATOM 2404 C C . GLU C 1 51 ? 36.615 13.442 -18.634 1.00 30.94 121 GLU C C 1
ATOM 2405 O O . GLU C 1 51 ? 37.475 12.572 -18.294 1.00 34.94 121 GLU C O 1
ATOM 2411 N N . ASN C 1 52 ? 35.836 14.112 -17.785 1.00 32.12 122 ASN C N 1
ATOM 2412 C CA . ASN C 1 52 ? 35.847 13.906 -16.318 1.00 30.33 122 ASN C CA 1
ATOM 2413 C C . ASN C 1 52 ? 34.460 14.223 -15.740 1.00 30.30 122 ASN C C 1
ATOM 2414 O O . ASN C 1 52 ? 33.561 14.700 -16.474 1.00 31.76 122 ASN C O 1
ATOM 2419 N N . ALA C 1 53 ? 34.292 13.963 -14.449 1.00 23.54 123 ALA C N 1
ATOM 2420 C CA . ALA C 1 53 ? 33.004 14.011 -13.724 1.00 25.43 123 ALA C CA 1
ATOM 2421 C C . ALA C 1 53 ? 32.991 15.128 -12.672 1.00 25.33 123 ALA C C 1
ATOM 2422 O O . ALA C 1 53 ? 32.139 15.070 -11.763 1.00 28.35 123 ALA C O 1
ATOM 2424 N N . ARG C 1 54 ? 33.893 16.110 -12.769 1.00 28.28 124 ARG C N 1
ATOM 2425 C CA . ARG C 1 54 ? 34.016 17.171 -11.749 1.00 32.58 124 ARG C CA 1
ATOM 2426 C C . ARG C 1 54 ? 32.850 18.139 -11.992 1.00 34.21 124 ARG C C 1
ATOM 2427 O O . ARG C 1 54 ? 32.702 18.589 -13.152 1.00 37.74 124 ARG C O 1
ATOM 2435 N N . LYS C 1 55 ? 32.015 18.347 -10.971 1.00 32.67 125 LYS C N 1
ATOM 2436 C CA . LYS C 1 55 ? 30.871 19.295 -10.996 1.00 32.99 125 LYS C CA 1
ATOM 2437 C C . LYS C 1 55 ? 31.388 20.726 -10.863 1.00 40.27 125 LYS C C 1
ATOM 2438 O O . LYS C 1 55 ? 32.395 20.964 -10.198 1.00 41.34 125 LYS C O 1
ATOM 2444 N N . PRO C 1 56 ? 30.731 21.736 -11.477 1.00 34.64 126 PRO C N 1
ATOM 2445 C CA . PRO C 1 56 ? 29.563 21.540 -12.332 1.00 32.20 126 PRO C CA 1
ATOM 2446 C C . PRO C 1 56 ? 30.033 20.938 -13.665 1.00 28.13 126 PRO C C 1
ATOM 2447 O O . PRO C 1 56 ? 31.117 21.235 -14.110 1.00 31.73 126 PRO C O 1
ATOM 2451 N N . LEU C 1 57 ? 29.230 20.049 -14.251 1.00 24.17 127 LEU C N 1
ATOM 2452 C CA . LEU C 1 57 ? 29.612 19.340 -15.496 1.00 23.50 127 LEU C CA 1
ATOM 2453 C C . LEU C 1 57 ? 29.710 20.323 -16.664 1.00 25.09 127 LEU C C 1
ATOM 2454 O O . LEU C 1 57 ? 29.044 21.397 -16.639 1.00 27.17 127 LEU C O 1
ATOM 2459 N N . LYS C 1 58 ? 30.591 20.007 -17.608 1.00 29.61 128 LYS C N 1
ATOM 2460 C CA . LYS C 1 58 ? 30.874 20.835 -18.806 1.00 32.69 128 LYS C CA 1
ATOM 2461 C C . LYS C 1 58 ? 30.523 19.997 -20.029 1.00 28.18 128 LYS C C 1
ATOM 2462 O O . LYS C 1 58 ? 30.670 18.765 -19.982 1.00 26.33 128 LYS C O 1
ATOM 2468 N N . ASP C 1 59 ? 30.097 20.639 -21.095 1.00 23.10 129 ASP C N 1
ATOM 2469 C CA . ASP C 1 59 ? 29.793 19.953 -22.372 1.00 20.18 129 ASP C CA 1
ATOM 2470 C C . ASP C 1 59 ? 30.953 19.047 -22.798 1.00 20.10 129 ASP C C 1
ATOM 2471 O O . ASP C 1 59 ? 32.116 19.419 -22.624 1.00 23.58 129 ASP C O 1
ATOM 2476 N N . GLY C 1 60 ? 30.611 17.923 -23.380 1.00 18.08 130 GLY C N 1
ATOM 2477 C CA . GLY C 1 60 ? 31.562 16.978 -23.956 1.00 19.45 130 GLY C CA 1
ATOM 2478 C C . GLY C 1 60 ? 31.174 16.653 -25.370 1.00 18.65 130 GLY C C 1
ATOM 2479 O O . GLY C 1 60 ? 30.814 17.571 -26.118 1.00 24.57 130 GLY C O 1
ATOM 2480 N N . ASN C 1 61 ? 31.286 15.381 -25.716 1.00 17.45 131 ASN C N 1
ATOM 2481 C CA . ASN C 1 61 ? 30.981 14.874 -27.067 1.00 20.06 131 ASN C CA 1
ATOM 2482 C C . ASN C 1 61 ? 29.564 14.335 -27.023 1.00 17.00 131 ASN C C 1
ATOM 2483 O O . ASN C 1 61 ? 29.306 13.452 -26.208 1.00 16.03 131 ASN C O 1
ATOM 2488 N N . VAL C 1 62 ? 28.678 14.875 -27.839 1.00 17.02 132 VAL C N 1
ATOM 2489 C CA . VAL C 1 62 ? 27.274 14.422 -27.887 1.00 16.53 132 VAL C CA 1
ATOM 2490 C C . VAL C 1 62 ? 27.229 13.096 -28.642 1.00 17.14 132 VAL C C 1
ATOM 2491 O O . VAL C 1 62 ? 27.538 13.038 -29.831 1.00 20.64 132 VAL C O 1
ATOM 2495 N N . ILE C 1 63 ? 26.847 12.052 -27.917 1.00 16.25 133 ILE C N 1
ATOM 2496 C CA . ILE C 1 63 ? 26.735 10.665 -28.455 1.00 16.80 133 ILE C CA 1
ATOM 2497 C C . ILE C 1 63 ? 25.369 10.427 -29.110 1.00 17.83 133 ILE C C 1
ATOM 2498 O O . ILE C 1 63 ? 25.279 9.785 -30.171 1.00 18.33 133 ILE C O 1
ATOM 2503 N N . GLU C 1 64 ? 24.323 10.881 -28.449 1.00 16.61 134 GLU C N 1
ATOM 2504 C CA . GLU C 1 64 ? 22.924 10.683 -28.889 1.00 16.41 134 GLU C CA 1
ATOM 2505 C C . GLU C 1 64 ? 22.223 11.948 -28.431 1.00 14.69 134 GLU C C 1
ATOM 2506 O O . GLU C 1 64 ? 22.643 12.573 -27.438 1.00 14.42 134 GLU C O 1
ATOM 2512 N N . LYS C 1 65 ? 21.151 12.293 -29.116 1.00 13.94 135 LYS C N 1
ATOM 2513 C CA . LYS C 1 65 ? 20.314 13.427 -28.725 1.00 12.11 135 LYS C CA 1
ATOM 2514 C C . LYS C 1 65 ? 18.896 13.211 -29.224 1.00 11.56 135 LYS C C 1
ATOM 2515 O O . LYS C 1 65 ? 18.658 12.396 -30.103 1.00 13.46 135 LYS C O 1
ATOM 2521 N N . GLY C 1 66 ? 17.988 14.024 -28.733 1.00 11.67 136 GLY C N 1
ATOM 2522 C CA . GLY C 1 66 ? 16.601 13.942 -29.146 1.00 12.41 136 GLY C CA 1
ATOM 2523 C C . GLY C 1 66 ? 15.775 14.961 -28.429 1.00 11.51 136 GLY C C 1
ATOM 2524 O O . GLY C 1 66 ? 16.297 15.996 -27.977 1.00 11.46 136 GLY C O 1
ATOM 2525 N N . PHE C 1 67 ? 14.498 14.664 -28.331 1.00 11.95 137 PHE C N 1
ATOM 2526 C CA . PHE C 1 67 ? 13.524 15.495 -27.613 1.00 12.02 137 PHE C CA 1
ATOM 2527 C C . PHE C 1 67 ? 12.728 14.590 -26.700 1.00 12.00 137 PHE C C 1
ATOM 2528 O O . PHE C 1 67 ? 12.471 13.408 -27.021 1.00 14.76 137 PHE C O 1
ATOM 2536 N N . VAL C 1 68 ? 12.377 15.119 -25.547 1.00 11.37 138 VAL C N 1
ATOM 2537 C CA . VAL C 1 68 ? 11.659 14.307 -24.545 1.00 12.66 138 VAL C CA 1
ATOM 2538 C C . VAL C 1 68 ? 10.240 14.049 -25.056 1.00 12.81 138 VAL C C 1
ATOM 2539 O O . VAL C 1 68 ? 9.513 15.010 -25.378 1.00 14.18 138 VAL C O 1
ATOM 2543 N N . SER C 1 69 ? 9.850 12.787 -25.136 1.00 13.44 139 SER C N 1
ATOM 2544 C CA . SER C 1 69 ? 8.548 12.417 -25.750 1.00 15.91 139 SER C CA 1
ATOM 2545 C C . SER C 1 69 ? 7.964 11.120 -25.205 1.00 15.36 139 SER C C 1
ATOM 2546 O O . SER C 1 69 ? 6.740 10.963 -25.308 1.00 18.30 139 SER C O 1
ATOM 2549 N N . ASN C 1 70 ? 8.774 10.206 -24.684 1.00 14.56 140 ASN C N 1
ATOM 2550 C CA . ASN C 1 70 ? 8.255 8.893 -24.244 1.00 14.91 140 ASN C CA 1
ATOM 2551 C C . ASN C 1 70 ? 7.572 9.045 -22.881 1.00 15.22 140 ASN C C 1
ATOM 2552 O O . ASN C 1 70 ? 8.217 9.082 -21.854 1.00 15.25 140 ASN C O 1
ATOM 2557 N N . GLN C 1 71 ? 6.251 9.094 -22.880 1.00 15.55 141 GLN C N 1
ATOM 2558 C CA . GLN C 1 71 ? 5.465 9.314 -21.645 1.00 15.92 141 GLN C CA 1
ATOM 2559 C C . GLN C 1 71 ? 5.205 7.965 -20.970 1.00 16.43 141 GLN C C 1
ATOM 2560 O O . GLN C 1 71 ? 4.638 7.098 -21.633 1.00 19.91 141 GLN C O 1
ATOM 2566 N N . ILE C 1 72 ? 5.613 7.825 -19.709 1.00 14.19 142 ILE C N 1
ATOM 2567 C CA . ILE C 1 72 ? 5.546 6.541 -18.956 1.00 14.13 142 ILE C CA 1
ATOM 2568 C C . ILE C 1 72 ? 4.674 6.715 -17.712 1.00 14.31 142 ILE C C 1
ATOM 2569 O O . ILE C 1 72 ? 4.541 5.760 -16.933 1.00 16.80 142 ILE C O 1
ATOM 2574 N N . GLY C 1 73 ? 4.136 7.899 -17.469 1.00 16.80 143 GLY C N 1
ATOM 2575 C CA . GLY C 1 73 ? 3.118 8.094 -16.439 1.00 17.23 143 GLY C CA 1
ATOM 2576 C C . GLY C 1 73 ? 2.364 9.364 -16.739 1.00 18.19 143 GLY C C 1
ATOM 2577 O O . GLY C 1 73 ? 2.649 10.040 -17.754 1.00 21.79 143 GLY C O 1
ATOM 2578 N N . ASP C 1 74 ? 1.445 9.748 -15.877 1.00 17.19 144 ASP C N 1
ATOM 2579 C CA . ASP C 1 74 ? 0.610 10.950 -16.095 1.00 18.51 144 ASP C CA 1
ATOM 2580 C C . ASP C 1 74 ? 1.538 12.148 -16.336 1.00 19.55 144 ASP C C 1
ATOM 2581 O O . ASP C 1 74 ? 1.292 12.949 -17.253 1.00 22.92 144 ASP C O 1
ATOM 2586 N N . SER C 1 75 ? 2.574 12.288 -15.515 1.00 18.66 145 SER C N 1
ATOM 2587 C CA A SER C 1 75 ? 3.472 13.472 -15.560 0.23 20.07 145 SER C CA 1
ATOM 2588 C CA B SER C 1 75 ? 3.476 13.467 -15.539 0.77 20.57 145 SER C CA 1
ATOM 2589 C C . SER C 1 75 ? 4.931 13.013 -15.573 1.00 19.19 145 SER C C 1
ATOM 2590 O O . SER C 1 75 ? 5.774 13.701 -14.998 1.00 22.56 145 SER C O 1
ATOM 2595 N N . LEU C 1 76 ? 5.212 11.913 -16.261 1.00 17.08 146 LEU C N 1
ATOM 2596 C CA . LEU C 1 76 ? 6.530 11.247 -16.188 1.00 14.84 146 LEU C CA 1
ATOM 2597 C C . LEU C 1 76 ? 6.973 10.839 -17.589 1.00 14.30 146 LEU C C 1
ATOM 2598 O O . LEU C 1 76 ? 6.184 10.242 -18.328 1.00 15.93 146 LEU C O 1
ATOM 2603 N N . TYR C 1 77 ? 8.239 11.091 -17.894 1.00 12.57 147 TYR C N 1
ATOM 2604 C CA . TYR C 1 77 ? 8.834 10.790 -19.205 1.00 12.49 147 TYR C CA 1
ATOM 2605 C C . TYR C 1 77 ? 10.148 10.053 -18.974 1.00 11.55 147 TYR C C 1
ATOM 2606 O O . TYR C 1 77 ? 10.780 10.202 -17.927 1.00 12.33 147 TYR C O 1
ATOM 2615 N N . LYS C 1 78 ? 10.559 9.366 -20.022 1.00 11.67 148 LYS C N 1
ATOM 2616 C CA . LYS C 1 78 ? 11.860 8.642 -20.020 1.00 10.80 148 LYS C CA 1
ATOM 2617 C C . LYS C 1 78 ? 12.625 8.996 -21.288 1.00 11.25 148 LYS C C 1
ATOM 2618 O O . LYS C 1 78 ? 12.040 9.095 -22.358 1.00 12.80 148 LYS C O 1
ATOM 2624 N N . ILE C 1 79 ? 13.933 9.163 -21.120 1.00 10.68 149 ILE C N 1
ATOM 2625 C CA . ILE C 1 79 ? 14.876 9.252 -22.257 1.00 11.72 149 ILE C CA 1
ATOM 2626 C C . ILE C 1 79 ? 15.934 8.179 -22.051 1.00 11.44 149 ILE C C 1
ATOM 2627 O O . ILE C 1 79 ? 16.264 7.837 -20.893 1.00 11.35 149 ILE C O 1
ATOM 2632 N N . GLU C 1 80 ? 16.432 7.645 -23.152 1.00 11.51 150 GLU C N 1
ATOM 2633 C CA . GLU C 1 80 ? 17.420 6.556 -23.024 1.00 12.01 150 GLU C CA 1
ATOM 2634 C C . GLU C 1 80 ? 18.206 6.413 -24.317 1.00 12.53 150 GLU C C 1
ATOM 2635 O O . GLU C 1 80 ? 17.788 6.874 -25.378 1.00 13.86 150 GLU C O 1
ATOM 2641 N N . THR C 1 81 ? 19.360 5.785 -24.198 1.00 12.85 151 THR C N 1
ATOM 2642 C CA . THR C 1 81 ? 20.223 5.504 -25.357 1.00 14.35 151 THR C CA 1
ATOM 2643 C C . THR C 1 81 ? 19.606 4.379 -26.194 1.00 14.98 151 THR C C 1
ATOM 2644 O O . THR C 1 81 ? 19.012 3.422 -25.645 1.00 16.45 151 THR C O 1
ATOM 2648 N 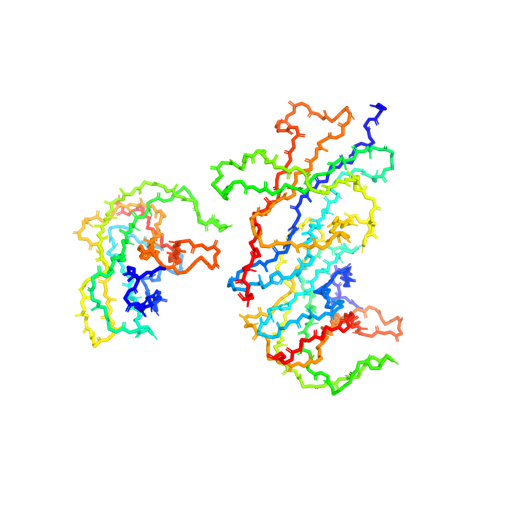N . LYS C 1 82 ? 19.705 4.528 -27.503 1.00 16.66 152 LYS C N 1
ATOM 2649 C CA . LYS C 1 82 ? 19.318 3.479 -28.469 1.00 18.50 152 LYS C CA 1
ATOM 2650 C C . LYS C 1 82 ? 20.336 2.341 -28.427 1.00 20.15 152 LYS C C 1
ATOM 2651 O O . LYS C 1 82 ? 19.951 1.225 -28.664 1.00 26.78 152 LYS C O 1
ATOM 2654 N N . LYS C 1 83 ? 21.583 2.641 -28.126 1.00 21.45 153 LYS C N 1
ATOM 2655 C CA . LYS C 1 83 ? 22.675 1.656 -28.064 1.00 21.31 153 LYS C CA 1
ATOM 2656 C C . LYS C 1 83 ? 23.160 1.505 -26.620 1.00 20.62 153 LYS C C 1
ATOM 2657 O O . LYS C 1 83 ? 22.921 2.385 -25.787 1.00 18.64 153 LYS C O 1
ATOM 2660 N N . LYS C 1 84 ? 23.880 0.420 -26.348 1.00 18.43 154 LYS C N 1
ATOM 2661 C CA . LYS C 1 84 ? 24.690 0.281 -25.115 1.00 17.98 154 LYS C CA 1
ATOM 2662 C C . LYS C 1 84 ? 25.958 1.128 -25.288 1.00 16.84 154 LYS C C 1
ATOM 2663 O O . LYS C 1 84 ? 26.570 1.132 -26.369 1.00 20.04 154 LYS C O 1
ATOM 2669 N N . MET C 1 85 ? 26.326 1.818 -24.225 1.00 15.78 155 MET C N 1
ATOM 2670 C CA . MET C 1 85 ? 27.501 2.707 -24.248 1.00 14.54 155 MET C CA 1
ATOM 2671 C C . MET C 1 85 ? 28.816 1.955 -23.994 1.00 14.45 155 MET C C 1
ATOM 2672 O O . MET C 1 85 ? 28.871 1.021 -23.185 1.00 15.77 155 MET C O 1
ATOM 2677 N N . LYS C 1 86 ? 29.867 2.472 -24.618 1.00 15.58 156 LYS C N 1
ATOM 2678 C CA . LYS C 1 86 ? 31.306 2.151 -24.429 1.00 16.46 156 LYS C CA 1
ATOM 2679 C C . LYS C 1 86 ? 31.750 2.642 -23.058 1.00 14.98 156 LYS C C 1
ATOM 2680 O O . LYS C 1 86 ? 31.078 3.464 -22.433 1.00 13.85 156 LYS C O 1
ATOM 2686 N N . PRO C 1 87 ? 32.924 2.198 -22.561 1.00 13.82 157 PRO C N 1
ATOM 2687 C CA . PRO C 1 87 ? 33.439 2.738 -21.312 1.00 14.49 157 PRO C CA 1
ATOM 2688 C C . PRO C 1 87 ? 33.577 4.265 -21.394 1.00 13.83 157 PRO C C 1
ATOM 2689 O O . PRO C 1 87 ? 33.965 4.809 -22.420 1.00 15.35 157 PRO C O 1
ATOM 2693 N N . GLY C 1 88 ? 33.308 4.914 -20.273 1.00 12.66 158 GLY C N 1
ATOM 2694 C CA . GLY C 1 88 ? 33.417 6.374 -20.171 1.00 14.20 158 GLY C CA 1
ATOM 2695 C C . GLY C 1 88 ? 32.575 6.942 -19.076 1.00 11.61 158 GLY C C 1
ATOM 2696 O O . GLY C 1 88 ? 31.951 6.194 -18.316 1.00 11.86 158 GLY C O 1
ATOM 2697 N N . ILE C 1 89 ? 32.548 8.245 -19.052 1.00 11.69 159 ILE C N 1
ATOM 2698 C CA A ILE C 1 89 ? 31.686 9.020 -18.140 0.91 12.49 159 ILE C CA 1
ATOM 2699 C CA B ILE C 1 89 ? 31.756 9.112 -18.136 0.09 12.13 159 ILE C CA 1
ATOM 2700 C C . ILE C 1 89 ? 30.707 9.794 -18.998 1.00 12.24 159 ILE C C 1
ATOM 2701 O O . ILE C 1 89 ? 31.091 10.360 -20.022 1.00 14.02 159 ILE C O 1
ATOM 2710 N N . TYR C 1 90 ? 29.451 9.749 -18.597 1.00 11.56 160 TYR C N 1
ATOM 2711 C CA . TYR C 1 90 ? 28.361 10.302 -19.402 1.00 11.15 160 TYR C CA 1
ATOM 2712 C C . TYR C 1 90 ? 27.416 11.096 -18.510 1.00 10.37 160 TYR C C 1
ATOM 2713 O O . TYR C 1 90 ? 27.272 10.829 -17.325 1.00 11.22 160 TYR C O 1
ATOM 2722 N N . ALA C 1 91 ? 26.711 12.033 -19.128 1.00 11.11 161 ALA C N 1
ATOM 2723 C CA . ALA C 1 91 ? 25.593 12.700 -18.440 1.00 10.64 161 ALA C CA 1
ATOM 2724 C C . ALA C 1 91 ? 24.603 13.191 -19.478 1.00 10.25 161 ALA C C 1
ATOM 2725 O O . ALA C 1 91 ? 24.980 13.533 -20.607 1.00 10.80 161 ALA C O 1
ATOM 2727 N N . PHE C 1 92 ? 23.329 13.192 -19.099 1.00 9.83 162 PHE C N 1
ATOM 2728 C CA . PHE C 1 92 ? 22.278 13.818 -19.931 1.00 9.59 162 PHE C CA 1
ATOM 2729 C C . PHE C 1 92 ? 22.212 15.311 -19.624 1.00 9.36 162 PHE C C 1
ATOM 2730 O O . PHE C 1 92 ? 22.232 15.679 -18.442 1.00 11.51 162 PHE C O 1
ATOM 2738 N N . LYS C 1 93 ? 22.079 16.095 -20.688 1.00 9.67 163 LYS C N 1
ATOM 2739 C CA . LYS C 1 93 ? 21.825 17.541 -20.582 1.00 9.92 163 LYS C CA 1
ATOM 2740 C C . LYS C 1 93 ? 20.448 17.804 -21.184 1.00 9.65 163 LYS C C 1
ATOM 2741 O O . LYS C 1 93 ? 20.227 17.379 -22.301 1.00 10.73 163 LYS C O 1
ATOM 2747 N N . VAL C 1 94 ? 19.570 18.455 -20.429 1.00 9.63 164 VAL C N 1
ATOM 2748 C CA . VAL C 1 94 ? 18.202 18.724 -20.892 1.00 9.81 164 VAL C CA 1
ATOM 2749 C C . VAL C 1 94 ? 18.018 20.229 -20.886 1.00 9.55 164 VAL C C 1
ATOM 2750 O O . VAL C 1 94 ? 18.279 20.889 -19.833 1.00 10.21 164 VAL C O 1
ATOM 2754 N N . TYR C 1 95 ? 17.556 20.767 -22.002 1.00 9.76 165 TYR C N 1
ATOM 2755 C CA . TYR C 1 95 ? 17.421 22.225 -22.179 1.00 10.17 165 TYR C CA 1
ATOM 2756 C C . TYR C 1 95 ? 15.977 22.652 -21.969 1.00 10.51 165 TYR C C 1
ATOM 2757 O O . TYR C 1 95 ? 15.045 22.017 -22.496 1.00 10.98 165 TYR C O 1
ATOM 2766 N N . LYS C 1 96 ? 15.805 23.815 -21.361 1.00 10.71 166 LYS C N 1
ATOM 2767 C CA A LYS C 1 96 ? 14.486 24.483 -21.300 0.67 10.49 166 LYS C CA 1
ATOM 2768 C CA B LYS C 1 96 ? 14.498 24.510 -21.289 0.33 10.88 166 LYS C CA 1
ATOM 2769 C C . LYS C 1 96 ? 14.094 24.888 -22.707 1.00 10.30 166 LYS C C 1
ATOM 2770 O O . LYS C 1 96 ? 14.940 25.303 -23.502 1.00 11.03 166 LYS C O 1
ATOM 2781 N N . PRO C 1 97 ? 12.804 24.788 -23.051 1.00 10.59 167 PRO C N 1
ATOM 2782 C CA . PRO C 1 97 ? 12.366 25.181 -24.382 1.00 10.79 167 PRO C CA 1
ATOM 2783 C C . PRO C 1 97 ? 12.564 26.660 -24.713 1.00 11.90 167 PRO C C 1
ATOM 2784 O O . PRO C 1 97 ? 12.689 27.504 -23.825 1.00 12.73 167 PRO C O 1
ATOM 2788 N N . ALA C 1 98 ? 12.596 26.901 -26.017 1.00 13.55 168 ALA C N 1
ATOM 2789 C CA . ALA C 1 98 ? 12.392 28.232 -26.576 1.00 16.12 168 ALA C CA 1
ATOM 2790 C C . ALA C 1 98 ? 11.163 28.856 -25.911 1.00 14.57 168 ALA C C 1
ATOM 2791 O O . ALA C 1 98 ? 10.089 28.282 -25.804 1.00 16.96 168 ALA C O 1
ATOM 2793 N N . GLY C 1 99 ? 11.358 29.996 -25.333 1.00 13.70 169 GLY C N 1
ATOM 2794 C CA . GLY C 1 99 ? 10.300 30.760 -24.711 1.00 13.43 169 GLY C CA 1
ATOM 2795 C C . GLY C 1 99 ? 10.099 30.466 -23.264 1.00 12.98 169 GLY C C 1
ATOM 2796 O O . GLY C 1 99 ? 9.279 31.120 -22.668 1.00 14.20 169 GLY C O 1
ATOM 2797 N N . TYR C 1 100 ? 10.788 29.473 -22.702 1.00 12.04 170 TYR C N 1
ATOM 2798 C CA . TYR C 1 100 ? 10.702 29.223 -21.250 1.00 13.03 170 TYR C CA 1
ATOM 2799 C C . TYR C 1 100 ? 11.157 30.489 -20.528 1.00 14.12 170 TYR C C 1
ATOM 2800 O O . TYR C 1 100 ? 12.216 31.067 -20.832 1.00 14.47 170 TYR C O 1
ATOM 2809 N N . PRO C 1 101 ? 10.377 30.993 -19.553 1.00 16.50 171 PRO C N 1
ATOM 2810 C CA . PRO C 1 101 ? 10.764 32.230 -18.897 1.00 17.46 171 PRO C CA 1
ATOM 2811 C C . PRO C 1 101 ? 12.152 32.125 -18.266 1.00 17.36 171 PRO C C 1
ATOM 2812 O O . PRO C 1 101 ? 12.393 31.222 -17.481 1.00 21.41 171 PRO C O 1
AT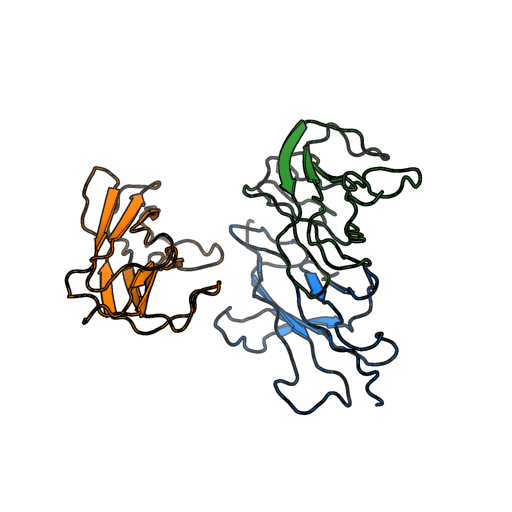OM 2816 N N . ALA C 1 102 ? 13.003 33.096 -18.596 1.00 19.30 172 ALA C N 1
ATOM 2817 C CA . ALA C 1 102 ? 14.400 33.146 -18.097 1.00 18.74 172 ALA C CA 1
ATOM 2818 C C . ALA C 1 102 ? 14.374 33.187 -16.572 1.00 19.74 172 ALA C C 1
ATOM 2819 O O . ALA C 1 102 ? 13.592 33.970 -16.014 1.00 18.24 172 ALA C O 1
ATOM 2821 N N . ASN C 1 103 ? 15.122 32.293 -15.926 1.00 22.74 173 ASN C N 1
ATOM 2822 C CA . ASN C 1 103 ? 15.142 32.155 -14.447 1.00 25.61 173 ASN C CA 1
ATOM 2823 C C . ASN C 1 103 ? 16.557 31.788 -14.010 1.00 27.81 173 ASN C C 1
ATOM 2824 O O . ASN C 1 103 ? 16.697 31.148 -12.957 1.00 33.68 173 ASN C O 1
ATOM 2829 N N . GLY C 1 104 ? 17.550 32.150 -14.827 1.00 27.96 174 GLY C N 1
ATOM 2830 C CA . GLY C 1 104 ? 18.969 32.100 -14.443 1.00 32.34 174 GLY C CA 1
ATOM 2831 C C . GLY C 1 104 ? 19.668 30.883 -14.989 1.00 29.25 174 GLY C C 1
ATOM 2832 O O . GLY C 1 104 ? 20.914 30.870 -14.957 1.00 35.55 174 GLY C O 1
ATOM 2833 N N . SER C 1 105 ? 18.923 29.920 -15.517 1.00 24.35 175 SER C N 1
ATOM 2834 C CA A SER C 1 105 ? 19.519 28.678 -16.079 0.61 23.75 175 SER C CA 1
ATOM 2835 C CA B SER C 1 105 ? 19.494 28.650 -16.048 0.39 23.27 175 SER C CA 1
ATOM 2836 C C . SER C 1 105 ? 18.661 28.165 -17.242 1.00 21.68 175 SER C C 1
ATOM 2837 O O . SER C 1 105 ? 17.412 28.271 -17.160 1.00 24.36 175 SER C O 1
ATOM 2842 N N . THR C 1 106 ? 19.301 27.712 -18.321 1.00 13.29 176 THR C N 1
ATOM 2843 C CA . THR C 1 106 ? 18.551 27.233 -19.509 1.00 11.77 176 THR C CA 1
ATOM 2844 C C . THR C 1 106 ? 18.730 25.732 -19.715 1.00 11.89 176 THR C C 1
ATOM 2845 O O . THR C 1 106 ? 18.209 25.195 -20.712 1.00 12.58 176 THR C O 1
ATOM 2849 N N . PHE C 1 107 ? 19.458 25.043 -18.848 1.00 11.64 177 PHE C N 1
ATOM 2850 C CA . PHE C 1 107 ? 19.610 23.582 -18.945 1.00 12.19 177 PHE C CA 1
ATOM 2851 C C . PHE C 1 107 ? 19.895 23.013 -17.560 1.00 12.11 177 PHE C C 1
ATOM 2852 O O . PHE C 1 107 ? 20.206 23.730 -16.619 1.00 15.32 177 PHE C O 1
ATOM 2860 N N . GLU C 1 108 ? 19.766 21.702 -17.483 1.00 12.17 178 GLU C N 1
ATOM 2861 C CA . GLU C 1 108 ? 20.040 20.884 -16.283 1.00 15.43 178 GLU C CA 1
ATOM 2862 C C . GLU C 1 108 ? 20.860 19.677 -16.749 1.00 11.59 178 GLU C C 1
ATOM 2863 O O . GLU C 1 108 ? 20.574 19.125 -17.821 1.00 13.65 178 GLU C O 1
ATOM 2869 N N . TRP C 1 109 ? 21.783 19.233 -15.923 1.00 12.69 179 TRP C N 1
ATOM 2870 C CA . TRP C 1 109 ? 22.516 17.980 -16.104 1.00 12.65 179 TRP C CA 1
ATOM 2871 C C . TRP C 1 109 ? 21.949 16.892 -15.201 1.00 12.43 179 TRP C C 1
ATOM 2872 O O . TRP C 1 109 ? 21.645 17.175 -14.031 1.00 14.10 179 TRP C O 1
ATOM 2883 N N . SER C 1 110 ? 21.944 15.655 -15.701 1.00 11.97 180 SER C N 1
ATOM 2884 C CA . SER C 1 110 ? 21.801 14.490 -14.813 1.00 13.02 180 SER C CA 1
ATOM 2885 C C . SER C 1 110 ? 23.031 14.372 -13.905 1.00 13.18 180 SER C C 1
ATOM 2886 O O . SER C 1 110 ? 24.065 14.994 -14.167 1.00 13.29 180 SER C O 1
ATOM 2889 N N . GLU C 1 111 ? 22.979 13.454 -12.956 1.00 12.89 181 GLU C N 1
ATOM 2890 C CA . GLU C 1 111 ? 24.211 12.974 -12.303 1.00 13.27 181 GLU C CA 1
ATOM 2891 C C . GLU C 1 111 ? 25.064 12.306 -13.368 1.00 12.49 181 GLU C C 1
ATOM 2892 O O . GLU C 1 111 ? 24.560 11.716 -14.337 1.00 12.42 181 GLU C O 1
ATOM 2898 N N . PRO C 1 112 ? 26.399 12.292 -13.170 1.00 13.12 182 PRO C N 1
ATOM 2899 C CA . PRO C 1 112 ? 27.241 11.536 -14.068 1.00 12.62 182 PRO C CA 1
ATOM 2900 C C . PRO C 1 112 ? 27.050 10.024 -13.899 1.00 10.95 182 PRO C C 1
ATOM 2901 O O . PRO C 1 112 ? 26.691 9.553 -12.831 1.00 12.18 182 PRO C O 1
ATOM 2905 N N . MET C 1 113 ? 27.317 9.355 -14.988 1.00 10.10 183 MET C N 1
ATOM 2906 C CA . MET C 1 113 ? 27.169 7.890 -15.095 1.00 9.91 183 MET C CA 1
ATOM 2907 C C . MET C 1 113 ? 28.485 7.335 -15.634 1.00 10.19 183 MET C C 1
ATOM 2908 O O . MET C 1 113 ? 28.898 7.692 -16.735 1.00 12.41 183 MET C O 1
ATOM 2913 N N . ARG C 1 114 ? 29.153 6.530 -14.845 1.00 9.92 184 ARG C N 1
ATOM 2914 C CA . ARG C 1 114 ? 30.506 6.005 -15.139 1.00 10.47 184 ARG C CA 1
ATOM 2915 C C . ARG C 1 114 ? 30.384 4.529 -15.523 1.00 10.44 184 ARG C C 1
ATOM 2916 O O . ARG C 1 114 ? 29.875 3.714 -14.713 1.00 10.91 184 ARG C O 1
ATOM 2924 N N . LEU C 1 115 ? 30.808 4.180 -16.729 1.00 10.07 185 LEU C N 1
ATOM 2925 C CA . LEU C 1 115 ? 30.869 2.771 -17.186 1.00 11.45 185 LEU C CA 1
ATOM 2926 C C . LEU C 1 115 ? 32.328 2.353 -17.286 1.00 11.80 185 LEU C C 1
ATOM 2927 O O . LEU C 1 115 ? 33.118 2.979 -18.009 1.00 12.91 185 LEU C O 1
ATOM 2932 N N . ALA C 1 116 ? 32.674 1.322 -16.543 1.00 13.23 186 ALA C N 1
ATOM 2933 C CA . ALA C 1 116 ? 34.054 0.806 -16.442 1.00 14.16 186 ALA C CA 1
ATOM 2934 C C . ALA C 1 116 ? 34.387 -0.005 -17.688 1.00 16.38 186 ALA C C 1
ATOM 2935 O O . ALA C 1 116 ? 33.523 -0.623 -18.286 1.00 17.47 186 ALA C O 1
ATOM 2937 N N . LYS C 1 117 ? 35.675 -0.051 -17.998 1.00 18.61 187 LYS C N 1
ATOM 2938 C CA . LYS C 1 117 ? 36.208 -0.879 -19.105 1.00 22.27 187 LYS C CA 1
ATOM 2939 C C . LYS C 1 117 ? 36.131 -2.368 -18.754 1.00 24.65 187 LYS C C 1
ATOM 2940 O O . LYS C 1 117 ? 35.797 -3.168 -19.642 1.00 33.41 187 LYS C O 1
ATOM 2943 N N . CYS C 1 118 ? 36.446 -2.732 -17.520 1.00 29.19 188 CYS C N 1
ATOM 2944 C CA . CYS C 1 118 ? 36.475 -4.156 -17.108 1.00 31.02 188 CYS C CA 1
ATOM 2945 C C . CYS C 1 118 ? 37.286 -4.994 -18.102 1.00 36.04 188 CYS C C 1
ATOM 2946 O O . CYS C 1 118 ? 36.786 -5.995 -18.619 1.00 42.00 188 CYS C O 1
#

Foldseek 3Di:
DDDPFWDKDFDAKDDAPDAAAFPDKIKTKIFTPTPDDDPFWWKKFKAQAPDQDPPGDGHHGPDIDTWDADDDRGMTMDMDPDGDDFGKIKMKIADTPPDDPPDDRIDIDHIHGHDHPD/DVVDPFWDKDFDDWDDQVPEEAFPDKIKTKIFTPTDDDDPWWWKKFKAFAPDQDPPGDGHHTPDIDTFDQDPDDGMTMDMDPDGDDFGKIKMKIAATPPDDPPPDRIDIDRIYGHDYDDD/DVQDPFWDKDFDDKDDCPDAAAPQAKIKTKIFTPTDDDDRFWKKKFKAFAPDQDPPGDGHHTPDIDTWDAAPDPGMTMDIDPGGDAFGKIKMKIAGTDPDPDDPDGIDIDHIHGHDHD

InterPro domains:
  IPR023833 SipW-dependent-type signal peptide [TIGR04088] (29-59)
  IPR023848 TasA anchoring/assembly protein [TIGR04087] (3-192)

Secondary structure (DSSP, 8-state):
-------EEEEEE----S--BSS---EEEEEE-SS--SS---EEEEEE-S--PSSPPP-EEEEEEES-EEEETTEEEEE--SPP-SEEEEEEEEPPTT--SSS-SEEEPPPEEEB---/-TT--S--EEEEEE---SSEEESS---EEEEEE-SSPP-S---EEEEEEES--PSSP---EEEEEEES-EEEETTEEEEE--SPPPSEEEEEEEEPPTTPPPSS-SEEEPPPEEEE----/-TT--S--EEEEEE----S--BSSB--EEEEEE-SSPPSS---EEEEEEES--PSSP---EEEEEEE--EEEETTEEEEE-SSPBPSEEEEEEEEPPTTPPPSS-SEEEPPPEEEB--

Nearest PDB structures (foldseek):
  6hqc-assembly1_A  TM=9.772E-01  e=4.392E-19  Bacillus subtilis
  7wvm-assembly2_F  TM=4.988E-01  e=5.731E-02  Homo sapiens
  8ew6-assembly1_W-2  TM=4.644E-01  e=1.018E-01  Homo sapiens
  2ibg-assembly4_D  TM=4.776E-01  e=4.400E-01  Drosophila melanogaster
  2ibb-assembly1_A  TM=4.424E-01  e=1.252E+00  Drosophila melanogaster

Sequence (356 aa):
KRWDQSDLHISSDQTDTKGTVCSPFALFAVLENTGEKLKKKSKWKKWELHKLENARKPLKDGNVIEKGFFVSNQIGDSSLLYKIETKKKMKPGIYAFKVYKKPAGYPANGSTFEWSEPMRLAKCDDKKRWDQSDLHISDQTDTKGTVCSSPFALFAVLENTGEKLKKSKWKWELHKLENARKPLKDGNNVIEKGFVSNQIGDSSLYKIETKKKMKPGIYAFKVYKPAGYPANGSTFEWSEPMRLAKCDDEDKRWDQSDLLHISDQTDTKGTVCSSPFALFAVVLENTGEKKLKKSKWKWELHKLENARKPLKDGNVIEKGFVSNQIGDSSLYKIETKKKMKPGIIYAFKVYKKPAGYPANGSSTFEWSEPMRLAKC

B-factor: mean 21.57, std 12.92, range [8.59, 100.49]

Radius of gyration: 23.12 Å; Cα contacts (8 Å, |Δi|>4): 863; chains: 3; bounding box: 54×62×60 Å

Solvent-accessible surface area: 20456 Å² total; per-residue (Å²): 220,161,58,4,86,0,35,1,67,25,23,15,28,9,74,12,83,22,78,4,57,23,70,25,27,0,21,0,0,0,8,10,53,33,104,155,26,128,178,13,113,2,100,19,36,0,4,78,7,159,75,41,176,120,111,18,111,96,36,92,59,56,20,155,22,74,9,88,72,97,40,19,99,28,1,9,19,5,52,5,195,141,162,7,144,58,17,48,2,0,0,12,4,59,47,8,67,56,49,65,107,130,76,59,97,74,57,37,4,81,38,1,53,3,8,153,68,124,103,207,151,59,23,103,0,31,1,70,31,62,81,28,9,103,10,180,42,79,56,65,16,83,99,67,1,58,0,18,0,71,13,90,38,105,178,40,153,183,11,117,2,71,17,18,0,4,78,9,172,61,18,157,117,119,18,133,97,33,103,62,69,20,137,19,85,6,77,74,97,93,29,144,47,67,12,64,5,56,9,168,136,164,3,144,50,15,34,4,0,0,6,3,53,36,8,56,15,37,66,65,52,64,51,89,69,56,45,4,97,32,0,89,8,35,154,58,116,231,99,182,137,57,19,102,0,29,2,64,24,23,10,27,8,51,15,116,74,104,7,55,19,89,23,22,1,24,0,0,0,7,11,62,32,107,162,42,94,123,11,129,2,72,20,14,0,4,75,9,180,66,30,177,130,104,15,134,93,38,96,56,67,34,136,20,92,8,86,74,102,44,19,105,28,0,16,22,7,60,4,123,79,65,10,159,51,16,18,3,0,0,10,4,51,38,10,68,12,36,62,103,104,86,61,87,79,57,43,4,89,35,0,125,4,28,101,111

GO terms:
  GO:0005576 extracellular region (C, EXP)